Protein AF-A7RU15-F1 (afdb_monomer_lite)

InterPro domains:
  IPR000719 Protein kinase domain [PS50011] (1-267)
  IPR001170 Adenylyl cyclase class-4/guanylyl cyclase [PR00255] (14-32)
  IPR001170 Adenylyl cyclase class-4/guanylyl cyclase [PR00255] (52-69)
  IPR001245 Serine-threonine/tyrosine-protein kinase, catalytic domain [PF07714] (80-264)
  IPR001828 Receptor, ligand binding region [PF01094] (8-73)
  IPR011009 Protein kinase-like domain superfamily [SSF56112] (75-307)
  IPR011645 Haem NO binding associated [PF07701] (282-324)
  IPR028082 Periplasmic binding protein-like I [SSF53822] (3-78)
  IPR050401 Cyclic nucleotide synthase [PTHR11920] (80-346)

Foldseek 3Di:
DDPPPPQDVVNQVVQVVVVLLVQLCVVCVVVVHDPLQLVSSLCSSEQDWDQTPVGIWGQYNVRDTPPFAFCDDPDDDDDNLLPDPVNPCDPLLLLQQLLLVLVQLLVCCPDPLNWQQQDARRQWGADLQRRTHGHNGPCDSSCPPDWPPCVVPPLVLLLSCLLFALCQVPPSRGGDIDQLRNLSSSLQVSQCSLVSDRRLVVVVPDRSVRQSVQQNVCDVVHDHRDDDDDPPQPLVVLSNVLSDQSRDNDSVSRDRSVVSSVSSCVSVVVDDSPCVVVSVVVVVVVVVVVVVVVVVVVVVVVVVVVVVLVVLVVVDPPVVSVCVVVVHDDDDDDDPDDDDDDDDDD

Secondary structure (DSSP, 8-state):
--------HHHHHHHHHHHHHHHHHHHHHHTT--TT-HHHHHHTTSSEEEEETTEEEEE-TTS-BTT---S--SSS-S--TTT-TT----HHHHHHHHHHHHHHHHHHHHSTT---S---GGGEEE-TTS-EEE-S-STTTTSTTPPP-GGGHHHHHHHHTTT--GGGTTSTTS----HHHHHHHHHHHHHHHHHTS-TTTT-TT--HHHHHHHHHHT-SSPP-------TT-HHHHHHHHHHHHHT-SSGGGSPPHHHHHHHHHHHTTT-----HHHHHHHHHHHHHHHHHHHHHHHHHHHHHHHHHHHHHHHHS-HHHHHHHHTTPPPPPP--SS-PPP-----

Organism: Nematostella vectensis (NCBI:txid45351)

pLDDT: mean 79.84, std 15.99, range [31.16, 98.62]

Radius of gyration: 28.4 Å; chains: 1; bounding box: 93×53×56 Å

Sequence (346 aa):
MFELLQVDVYAGFLHDAVLLYALALNSTLAAGGNITDGRTVARHMMNRSFVGVTGEVFIDENGDRTVAFQLRNHQNRSLDVLNNDSLKLDWMFQISFASDIARGMLYLHKSPISVHGNLKSSNCVIDSRWVCKISDFGLRKFKDGQAPDMELGFDFLYNQLLWCAPENLTDPERPGKSQPGDVFSYGIILQEILLRGLPYCTEQFMEAKAIVSRVRQGEVPPFRPNVYAETSNPSNIAYIHLMQECWEESPALRPNFFSILRRLKKINKGRDVNIMDNMIAMMERYTDHLEDLVRERTHQLEEEKLRTDALLYRMLPRTVAEQLKQGQPITAESFDSVTIFFSDIV

Structure (mmCIF, N/CA/C/O backbone):
data_AF-A7RU15-F1
#
_entry.id   AF-A7RU15-F1
#
loop_
_atom_site.group_PDB
_atom_site.id
_atom_site.type_symbol
_atom_site.label_atom_id
_atom_site.label_alt_id
_atom_site.label_comp_id
_atom_site.label_asym_id
_atom_site.label_entity_id
_atom_site.label_seq_id
_atom_site.pdbx_PDB_ins_code
_atom_site.Cartn_x
_atom_site.Cartn_y
_atom_site.Cartn_z
_atom_site.occupancy
_atom_site.B_iso_or_equiv
_atom_site.auth_seq_id
_atom_site.auth_comp_id
_atom_site.auth_asym_id
_atom_site.auth_atom_id
_atom_site.pdbx_PDB_model_num
ATOM 1 N N . MET A 1 1 ? -14.795 -33.925 29.286 1.00 31.16 1 MET A N 1
ATOM 2 C CA . MET A 1 1 ? -13.467 -33.453 28.851 1.00 31.16 1 MET A CA 1
ATOM 3 C C . MET A 1 1 ? -13.433 -33.562 27.333 1.00 31.16 1 MET A C 1
ATOM 5 O O . MET A 1 1 ? -12.965 -34.555 26.804 1.00 31.16 1 MET A O 1
ATOM 9 N N . PHE A 1 2 ? -14.067 -32.610 26.647 1.00 32.56 2 PHE A N 1
ATOM 10 C CA . PHE A 1 2 ? -13.908 -32.428 25.206 1.00 32.56 2 PHE A CA 1
ATOM 11 C C . PHE A 1 2 ? -13.059 -31.171 25.067 1.00 32.56 2 PHE A C 1
ATOM 13 O O . PHE A 1 2 ? -13.544 -30.073 25.331 1.00 32.56 2 PHE A O 1
ATOM 20 N N . GLU A 1 3 ? -11.777 -31.347 24.762 1.00 34.56 3 GLU A N 1
ATOM 21 C CA . GLU A 1 3 ? -10.959 -30.260 24.238 1.00 34.56 3 GLU A CA 1
ATOM 22 C C . GLU A 1 3 ? -11.587 -29.846 22.908 1.00 34.56 3 GLU A C 1
ATOM 24 O O . GLU A 1 3 ? -11.494 -30.552 21.903 1.00 34.56 3 GLU A O 1
ATOM 29 N N . LEU A 1 4 ? -12.296 -28.718 22.922 1.00 37.84 4 LEU A N 1
ATOM 30 C CA . LEU A 1 4 ? -12.577 -27.967 21.711 1.00 37.84 4 LEU A CA 1
ATOM 31 C C . LEU A 1 4 ? -11.215 -27.573 21.143 1.00 37.84 4 LEU A C 1
ATOM 33 O O . LEU A 1 4 ? -10.578 -26.647 21.639 1.00 37.84 4 LEU A O 1
ATOM 37 N N . LEU A 1 5 ? -10.761 -28.320 20.134 1.00 37.91 5 LEU A N 1
ATOM 38 C CA . LEU A 1 5 ? -9.709 -27.892 19.225 1.00 37.91 5 LEU A CA 1
ATOM 39 C C . LEU A 1 5 ? -10.094 -26.495 18.740 1.00 37.91 5 LEU A C 1
ATOM 41 O O . LEU A 1 5 ? -10.999 -26.335 17.922 1.00 37.91 5 LEU A O 1
ATOM 45 N N . GLN A 1 6 ? -9.445 -25.485 19.311 1.00 40.53 6 GLN A N 1
ATOM 46 C CA . GLN A 1 6 ? -9.548 -24.109 18.870 1.00 40.53 6 GLN A CA 1
ATOM 47 C C . GLN A 1 6 ? -8.947 -24.092 17.463 1.00 40.53 6 GLN A C 1
ATOM 49 O O . GLN A 1 6 ? -7.729 -24.081 17.294 1.00 40.53 6 GLN A O 1
ATOM 54 N N . VAL A 1 7 ? -9.803 -24.227 16.448 1.00 45.81 7 VAL A N 1
ATOM 55 C CA . VAL A 1 7 ? -9.394 -24.084 15.053 1.00 45.81 7 VAL A CA 1
ATOM 56 C C . VAL A 1 7 ? -8.769 -22.703 14.946 1.00 45.81 7 VAL A C 1
ATOM 58 O O . VAL A 1 7 ? -9.388 -21.714 15.343 1.00 45.81 7 VAL A O 1
ATOM 61 N N . ASP A 1 8 ? -7.526 -22.650 14.469 1.00 54.47 8 ASP A N 1
ATOM 62 C CA . ASP A 1 8 ? -6.846 -21.389 14.205 1.00 54.47 8 ASP A CA 1
ATOM 63 C C . ASP A 1 8 ? -7.793 -20.502 13.384 1.00 54.47 8 ASP A C 1
ATOM 65 O O . ASP A 1 8 ? -8.329 -20.927 12.358 1.00 54.47 8 ASP A O 1
ATOM 69 N N . VAL A 1 9 ? -8.033 -19.279 13.852 1.00 56.16 9 VAL A N 1
ATOM 70 C CA . VAL A 1 9 ? -8.935 -18.317 13.212 1.00 56.16 9 VAL A CA 1
ATOM 71 C C . VAL A 1 9 ? -8.579 -18.148 11.725 1.00 56.16 9 VAL A C 1
ATOM 73 O O . VAL A 1 9 ? -9.466 -18.033 10.879 1.00 56.16 9 VAL A O 1
ATOM 76 N N . TYR A 1 10 ? -7.291 -18.240 11.375 1.00 60.62 10 TYR A N 1
ATOM 77 C CA . TYR A 1 10 ? -6.828 -18.210 9.987 1.00 60.62 10 TYR A CA 1
ATOM 78 C C . TYR A 1 10 ? -7.200 -19.466 9.190 1.00 60.62 10 TYR A C 1
ATOM 80 O O . TYR A 1 10 ? -7.524 -19.361 8.006 1.00 60.62 10 TYR A O 1
ATOM 88 N N . ALA A 1 11 ? -7.200 -20.641 9.821 1.00 66.50 11 ALA A N 1
ATOM 89 C CA . ALA A 1 11 ? -7.669 -21.875 9.195 1.00 66.50 11 ALA A CA 1
ATOM 90 C C . ALA A 1 11 ? -9.180 -21.820 8.927 1.00 66.50 11 ALA A C 1
ATOM 92 O O . ALA A 1 11 ? -9.627 -22.280 7.876 1.00 66.50 11 ALA A O 1
ATOM 93 N N . GLY A 1 12 ? -9.949 -21.186 9.818 1.00 72.00 12 GLY A N 1
ATOM 94 C CA . GLY A 1 12 ? -11.369 -20.921 9.597 1.00 72.00 12 GLY A CA 1
ATOM 95 C C . GLY A 1 12 ? -11.620 -19.992 8.404 1.00 72.00 12 GLY A C 1
ATOM 96 O O . GLY A 1 12 ? -12.423 -20.304 7.527 1.00 72.00 12 GLY A O 1
ATOM 97 N N . PHE A 1 13 ? -10.879 -18.884 8.310 1.00 72.75 13 PHE A N 1
ATOM 98 C CA . PHE A 1 13 ? -10.981 -17.976 7.163 1.00 72.75 13 PHE A CA 1
ATOM 99 C C . PHE A 1 13 ? -10.573 -18.631 5.842 1.00 72.75 13 PHE A C 1
ATOM 101 O O . PHE A 1 13 ? -11.230 -18.413 4.824 1.00 72.75 13 PHE A O 1
ATOM 108 N N . LEU A 1 14 ? -9.518 -19.450 5.849 1.00 76.88 14 LEU A N 1
ATOM 109 C CA . LEU A 1 14 ? -9.088 -20.183 4.662 1.00 76.88 14 LEU A CA 1
ATOM 110 C C . LEU A 1 14 ? -10.142 -21.205 4.224 1.00 76.88 14 LEU A C 1
ATOM 112 O O . LEU A 1 14 ? -10.438 -21.293 3.035 1.00 76.88 14 LEU A O 1
ATOM 116 N N . HIS A 1 15 ? -10.726 -21.944 5.170 1.00 84.00 15 HIS A N 1
ATOM 117 C CA . HIS A 1 15 ? -11.818 -22.873 4.890 1.00 84.00 15 HIS A CA 1
ATOM 118 C C . HIS A 1 15 ? -12.982 -22.160 4.195 1.00 84.00 15 HIS A C 1
ATOM 120 O O . HIS A 1 15 ? -13.451 -22.609 3.151 1.00 84.00 15 HIS A O 1
ATOM 126 N N . ASP A 1 16 ? -13.401 -21.014 4.726 1.00 83.31 16 ASP A N 1
ATOM 127 C CA . ASP A 1 16 ? -14.538 -20.274 4.181 1.00 83.31 16 ASP A CA 1
ATOM 128 C C . ASP A 1 16 ? -14.227 -19.645 2.822 1.00 83.31 16 ASP A C 1
ATOM 130 O O . ASP A 1 16 ? -15.090 -19.630 1.947 1.00 83.31 16 ASP A O 1
ATOM 134 N N . ALA A 1 17 ? -12.985 -19.210 2.594 1.00 82.56 17 ALA A N 1
ATOM 135 C CA . ALA A 1 17 ? -12.532 -18.758 1.281 1.00 82.56 17 ALA A CA 1
ATOM 136 C C . ALA A 1 17 ? -12.542 -19.895 0.241 1.00 82.56 17 ALA A C 1
ATOM 138 O O . ALA A 1 17 ? -12.969 -19.695 -0.898 1.00 82.56 17 ALA A O 1
ATOM 139 N N . VAL A 1 18 ? -12.113 -21.103 0.624 1.00 89.00 18 VAL A N 1
ATOM 140 C CA . VAL A 1 18 ? -12.158 -22.287 -0.252 1.00 89.00 18 VAL A CA 1
ATOM 141 C C . VAL A 1 18 ? -13.602 -22.709 -0.527 1.00 89.00 18 VAL A C 1
ATOM 143 O O . VAL A 1 18 ? -13.930 -23.050 -1.664 1.00 89.00 18 VAL A O 1
ATOM 146 N N . LEU A 1 19 ? -14.480 -22.641 0.476 1.00 88.88 19 LEU A N 1
ATOM 147 C CA . LEU A 1 19 ? -15.902 -22.935 0.321 1.00 88.88 19 LEU A CA 1
ATOM 148 C C . LEU A 1 19 ? -16.580 -21.936 -0.623 1.00 88.88 19 LEU A C 1
ATOM 150 O O . LEU A 1 19 ? -17.277 -22.354 -1.546 1.00 88.88 19 LEU A O 1
ATOM 154 N N . LEU A 1 20 ? -16.315 -20.636 -0.459 1.00 89.75 20 LEU A N 1
ATOM 155 C CA . LEU A 1 20 ? -16.770 -19.593 -1.381 1.00 89.75 20 LEU A CA 1
ATOM 156 C C . LEU A 1 20 ? -16.296 -19.867 -2.813 1.00 89.75 20 LEU A C 1
ATOM 158 O O . LEU A 1 20 ? -17.096 -19.800 -3.747 1.00 89.75 20 LEU A O 1
ATOM 162 N N . TYR A 1 21 ? -15.021 -20.229 -2.989 1.00 89.62 21 TYR A N 1
ATOM 163 C CA . TYR A 1 21 ? -14.477 -20.589 -4.298 1.00 89.62 21 TYR A CA 1
ATOM 164 C C . TYR A 1 21 ? -15.190 -21.797 -4.908 1.00 89.62 21 TYR A C 1
ATOM 166 O O . TYR A 1 21 ? -15.598 -21.734 -6.065 1.00 89.62 21 TYR A O 1
ATOM 174 N N . ALA A 1 22 ? -15.395 -22.873 -4.146 1.00 90.06 22 ALA A N 1
ATOM 175 C CA . ALA A 1 22 ? -16.085 -24.068 -4.626 1.00 90.06 22 ALA A CA 1
ATOM 176 C C . ALA A 1 22 ? -17.539 -23.768 -5.024 1.00 90.06 22 ALA A C 1
ATOM 178 O O . ALA A 1 22 ? -18.009 -24.199 -6.076 1.00 90.06 22 ALA A O 1
ATOM 179 N N . LEU A 1 23 ? -18.235 -22.980 -4.205 1.00 90.38 23 LEU A N 1
ATOM 180 C CA . LEU A 1 23 ? -19.601 -22.537 -4.450 1.00 90.38 23 LEU A CA 1
ATOM 181 C C . LEU A 1 23 ? -19.714 -21.668 -5.709 1.00 90.38 23 LEU A C 1
ATOM 183 O O . LEU A 1 23 ? -20.658 -21.832 -6.485 1.00 90.38 23 LEU A O 1
ATOM 187 N N . ALA A 1 24 ? -18.771 -20.750 -5.920 1.00 90.56 24 ALA A N 1
ATOM 188 C CA . ALA A 1 24 ? -18.729 -19.901 -7.103 1.00 90.56 24 ALA A CA 1
ATOM 189 C C . ALA A 1 24 ? -18.353 -20.693 -8.360 1.00 90.56 24 ALA A C 1
ATOM 191 O O . ALA A 1 24 ? -19.008 -20.556 -9.388 1.00 90.56 24 ALA A O 1
ATOM 192 N N . LEU A 1 25 ? -17.365 -21.587 -8.262 1.00 89.75 25 LEU A N 1
ATOM 193 C CA . LEU A 1 25 ? -16.949 -22.459 -9.357 1.00 89.75 25 LEU A CA 1
ATOM 194 C C . LEU A 1 25 ? -18.086 -23.380 -9.810 1.00 89.75 25 LEU A C 1
ATOM 196 O O . LEU A 1 25 ? -18.288 -23.556 -11.008 1.00 89.75 25 LEU A O 1
ATOM 200 N N . ASN A 1 26 ? -18.853 -23.931 -8.866 1.00 91.38 26 ASN A N 1
ATOM 201 C CA . ASN A 1 26 ? -20.013 -24.760 -9.180 1.00 91.38 26 ASN A CA 1
ATOM 202 C C . ASN A 1 26 ? -21.087 -23.965 -9.942 1.00 91.38 26 ASN A C 1
ATOM 204 O O . ASN A 1 26 ? -21.612 -24.448 -10.941 1.00 91.38 26 ASN A O 1
ATOM 208 N N . SER A 1 27 ? -21.365 -22.723 -9.525 1.00 91.44 27 SER A N 1
ATOM 209 C CA . SER A 1 27 ? -22.266 -21.821 -10.255 1.00 91.44 27 SER A CA 1
ATOM 210 C C . SER A 1 27 ? -21.752 -21.517 -11.669 1.00 91.44 27 SER A C 1
ATOM 212 O O . SER A 1 27 ? -22.522 -21.602 -12.623 1.00 91.44 27 SER A O 1
ATOM 214 N N . THR A 1 28 ? -20.452 -21.237 -11.823 1.00 89.75 28 THR A N 1
ATOM 215 C CA . THR A 1 28 ? -19.825 -20.990 -13.132 1.00 89.75 28 THR A CA 1
ATOM 216 C C . THR A 1 28 ? -19.950 -22.198 -14.057 1.00 89.75 28 THR A C 1
ATOM 218 O O . THR A 1 28 ? -20.312 -22.047 -15.221 1.00 89.75 28 THR A O 1
ATOM 221 N N . LEU A 1 29 ? -19.681 -23.404 -13.548 1.00 89.31 29 LEU A N 1
ATOM 222 C CA . LEU A 1 29 ? -19.786 -24.644 -14.319 1.00 89.31 29 LEU A CA 1
ATOM 223 C C . LEU A 1 29 ? -21.235 -24.962 -14.702 1.00 89.31 29 LEU A C 1
ATOM 225 O O . LEU A 1 29 ? -21.490 -25.361 -15.837 1.00 89.31 29 LEU A O 1
ATOM 229 N N . ALA A 1 30 ? -22.190 -24.736 -13.796 1.00 89.69 30 ALA A N 1
ATOM 230 C CA . ALA A 1 30 ? -23.615 -24.905 -14.077 1.00 89.69 30 ALA A CA 1
ATOM 231 C C . ALA A 1 30 ? -24.114 -23.949 -15.177 1.00 89.69 30 ALA A C 1
ATOM 233 O O . ALA A 1 30 ? -24.998 -24.311 -15.950 1.00 89.69 30 ALA A O 1
ATOM 234 N N . ALA A 1 31 ? -23.516 -22.759 -15.286 1.00 88.75 31 ALA A N 1
ATOM 235 C CA . ALA A 1 31 ? -23.781 -21.793 -16.351 1.00 88.75 31 ALA A CA 1
ATOM 236 C C . ALA A 1 31 ? -23.018 -22.083 -17.665 1.00 88.75 31 ALA A C 1
ATOM 238 O O . ALA A 1 31 ? -23.100 -21.294 -18.605 1.00 88.75 31 ALA A O 1
ATOM 239 N N . GLY A 1 32 ? -22.266 -23.189 -17.750 1.00 86.25 32 GLY A N 1
ATOM 240 C CA . GLY A 1 32 ? -21.459 -23.545 -18.924 1.00 86.25 32 GLY A CA 1
ATOM 241 C C . GLY A 1 32 ? -20.149 -22.757 -19.061 1.00 86.25 32 GLY A C 1
ATOM 242 O O . GLY A 1 32 ? -19.531 -22.773 -20.125 1.00 86.25 32 GLY A O 1
ATOM 243 N N . GLY A 1 33 ? -19.723 -22.056 -18.006 1.00 82.38 33 GLY A N 1
ATOM 244 C CA . GLY A 1 33 ? -18.468 -21.312 -17.955 1.00 82.38 33 GLY A CA 1
ATOM 245 C C . GLY A 1 33 ? -17.238 -22.205 -17.756 1.00 82.38 33 GLY A C 1
ATOM 246 O O . GLY A 1 33 ? -17.331 -23.381 -17.409 1.00 82.38 33 GLY A O 1
ATOM 247 N N . ASN A 1 34 ? -16.051 -21.635 -17.968 1.00 80.44 34 ASN A N 1
ATOM 248 C CA . ASN A 1 34 ? -14.778 -22.348 -17.854 1.00 80.44 34 ASN A CA 1
ATOM 249 C C . ASN A 1 34 ? -14.135 -22.136 -16.470 1.00 80.44 34 ASN A C 1
ATOM 251 O O . ASN A 1 34 ? -14.121 -21.023 -15.948 1.00 80.44 34 ASN A O 1
ATOM 255 N N . ILE A 1 35 ? -13.524 -23.187 -15.913 1.00 77.12 35 ILE A N 1
ATOM 256 C CA . ILE A 1 35 ? -12.755 -23.142 -14.657 1.00 77.12 35 ILE A CA 1
ATOM 257 C C . ILE A 1 35 ? -11.564 -22.174 -14.701 1.00 77.12 35 ILE A C 1
ATOM 259 O O . ILE A 1 35 ? -11.109 -21.711 -13.657 1.00 77.12 35 ILE A O 1
ATOM 263 N N . THR A 1 36 ? -11.044 -21.874 -15.893 1.00 75.44 36 THR A N 1
ATOM 264 C CA . THR A 1 36 ? -9.932 -20.931 -16.068 1.00 75.44 36 THR A CA 1
ATOM 265 C C . THR A 1 36 ? -10.392 -19.477 -16.132 1.00 75.44 36 THR A C 1
ATOM 267 O O . THR A 1 36 ? -9.555 -18.581 -16.077 1.00 75.44 36 THR A O 1
ATOM 270 N N . ASP A 1 37 ? -11.699 -19.217 -16.230 1.00 77.38 37 ASP A N 1
ATOM 271 C CA . ASP A 1 37 ? -12.240 -17.862 -16.260 1.00 77.38 37 ASP A CA 1
ATOM 272 C C . ASP A 1 37 ? -12.457 -17.317 -14.839 1.00 77.38 37 ASP A C 1
ATOM 274 O O . ASP A 1 37 ? -13.572 -17.252 -14.312 1.00 77.38 37 ASP A O 1
ATOM 278 N N . GLY A 1 38 ? -11.353 -16.904 -14.211 1.00 76.50 38 GLY A N 1
ATOM 279 C CA . GLY A 1 38 ? -11.352 -16.352 -12.858 1.00 76.50 38 GLY A CA 1
ATOM 280 C C . GLY A 1 38 ? -12.277 -15.146 -12.645 1.00 76.50 38 GLY A C 1
ATOM 281 O O . GLY A 1 38 ? -12.722 -14.949 -11.520 1.00 76.50 38 GLY A O 1
ATOM 282 N N . ARG A 1 39 ? -12.622 -14.365 -13.681 1.00 75.94 39 ARG A N 1
ATOM 283 C CA . ARG A 1 39 ? -13.526 -13.214 -13.569 1.00 75.94 39 ARG A CA 1
ATOM 284 C C . ARG A 1 39 ? -14.963 -13.675 -13.426 1.00 75.94 39 ARG A C 1
ATOM 286 O O . ARG A 1 39 ? -15.660 -13.190 -12.545 1.00 75.94 39 ARG A O 1
ATOM 293 N N . THR A 1 40 ? -15.402 -14.619 -14.253 1.00 81.75 40 THR A N 1
ATOM 294 C CA . THR A 1 40 ? -16.752 -15.181 -14.126 1.00 81.75 40 THR A CA 1
ATOM 295 C C . THR A 1 40 ? -16.907 -15.915 -12.797 1.00 81.75 40 THR A C 1
ATOM 297 O O . THR A 1 40 ? -17.904 -15.716 -12.107 1.00 81.75 40 THR A O 1
ATOM 300 N N . VAL A 1 41 ? -15.880 -16.656 -12.365 1.00 85.88 41 VAL A N 1
ATOM 301 C CA . VAL A 1 41 ? -15.854 -17.247 -11.018 1.00 85.88 41 VAL A CA 1
ATOM 302 C C . VAL A 1 41 ? -15.933 -16.165 -9.932 1.00 85.88 41 VAL A C 1
ATOM 304 O O . VAL A 1 41 ? -16.755 -16.289 -9.033 1.00 85.88 41 VAL A O 1
ATOM 307 N N . ALA A 1 42 ? -15.161 -15.078 -10.026 1.00 82.50 42 ALA A N 1
ATOM 308 C CA . ALA A 1 42 ? -15.208 -13.985 -9.051 1.00 82.50 42 ALA A CA 1
ATOM 309 C C . ALA A 1 42 ? -16.570 -13.266 -9.015 1.00 82.50 42 ALA A C 1
ATOM 311 O O . ALA A 1 42 ? -17.066 -12.969 -7.933 1.00 82.50 42 ALA A O 1
ATOM 312 N N . ARG A 1 43 ? -17.231 -13.055 -10.163 1.00 84.56 43 ARG A N 1
ATOM 313 C CA . ARG A 1 43 ? -18.594 -12.488 -10.203 1.00 84.56 43 ARG A CA 1
ATOM 314 C C . ARG A 1 43 ? -19.601 -13.359 -9.453 1.00 84.56 43 ARG A C 1
ATOM 316 O O . ARG A 1 43 ? -20.475 -12.833 -8.781 1.00 84.56 43 ARG A O 1
ATOM 323 N N . HIS A 1 44 ? -19.457 -14.682 -9.515 1.00 87.06 44 HIS A N 1
ATOM 324 C CA . HIS A 1 44 ? -20.299 -15.614 -8.755 1.00 87.06 44 HIS A CA 1
ATOM 325 C C . HIS A 1 44 ? -19.955 -15.704 -7.255 1.00 87.06 44 HIS A C 1
ATOM 327 O O . HIS A 1 44 ? -20.655 -16.406 -6.513 1.00 87.06 44 HIS A O 1
ATOM 333 N N . MET A 1 45 ? -18.889 -15.031 -6.803 1.00 88.50 45 MET A N 1
ATOM 334 C CA . MET A 1 45 ? -18.579 -14.856 -5.380 1.00 88.50 45 MET A CA 1
ATOM 335 C C . MET A 1 45 ? -19.259 -13.619 -4.781 1.00 88.50 45 MET A C 1
ATOM 337 O O . MET A 1 45 ? -19.546 -13.632 -3.590 1.00 88.50 45 MET A O 1
ATOM 341 N N . MET A 1 46 ? -19.500 -12.576 -5.583 1.00 87.44 46 MET A N 1
ATOM 342 C CA . MET A 1 46 ? -20.087 -11.304 -5.142 1.00 87.44 46 MET A CA 1
ATOM 343 C C . MET A 1 46 ? -21.567 -11.451 -4.775 1.00 87.44 46 MET A C 1
ATOM 345 O O . MET A 1 46 ? -22.272 -12.295 -5.333 1.00 87.44 46 MET A O 1
ATOM 349 N N . ASN A 1 47 ? -22.036 -10.593 -3.862 1.00 84.81 47 ASN A N 1
ATOM 350 C CA . ASN A 1 47 ? -23.421 -10.543 -3.381 1.00 84.81 47 ASN A CA 1
ATOM 351 C C . ASN A 1 47 ? -23.955 -11.921 -2.949 1.00 84.81 47 ASN A C 1
ATOM 353 O O . ASN A 1 47 ? -25.037 -12.365 -3.351 1.00 84.81 47 ASN A O 1
ATOM 357 N N . ARG A 1 48 ? -23.141 -12.638 -2.173 1.00 84.62 48 ARG A N 1
ATOM 358 C CA . ARG A 1 48 ? -23.409 -14.020 -1.780 1.00 84.62 48 ARG A CA 1
ATOM 359 C C . ARG A 1 48 ? -23.295 -14.179 -0.278 1.00 84.62 48 ARG A C 1
ATOM 361 O O . ARG A 1 48 ? -22.296 -13.797 0.325 1.00 84.62 48 ARG A O 1
ATOM 368 N N . SER A 1 49 ? -24.296 -14.824 0.306 1.00 86.69 49 SER A N 1
ATOM 369 C CA . SER A 1 49 ? -24.242 -15.332 1.671 1.00 86.69 49 SER A CA 1
ATOM 370 C C . SER A 1 49 ? -24.053 -16.846 1.678 1.00 86.69 49 SER A C 1
ATOM 372 O O . SER A 1 49 ? -24.577 -17.568 0.824 1.00 86.69 49 SER A O 1
ATOM 374 N N . PHE A 1 50 ? -23.276 -17.342 2.635 1.00 87.69 50 PHE A N 1
ATOM 375 C CA . PHE A 1 50 ? -23.149 -18.770 2.902 1.00 87.69 50 PHE A CA 1
ATOM 376 C C . PHE A 1 50 ? -22.769 -19.014 4.364 1.00 87.69 50 PHE A C 1
ATOM 378 O O . PHE A 1 50 ? -22.221 -18.144 5.038 1.00 87.69 50 PHE A O 1
ATOM 385 N N . VAL A 1 51 ? -23.054 -20.219 4.855 1.00 84.00 51 VAL A N 1
ATOM 386 C CA . VAL A 1 51 ? -22.656 -20.639 6.202 1.00 84.00 51 VAL A CA 1
ATOM 387 C C . VAL A 1 51 ? -21.280 -21.290 6.116 1.00 84.00 51 VAL A C 1
ATOM 389 O O . VAL A 1 51 ? -21.131 -22.370 5.543 1.00 84.00 51 VAL A O 1
ATOM 392 N N . GLY A 1 52 ? -20.278 -20.598 6.649 1.00 82.44 52 GLY A N 1
ATOM 393 C CA . GLY A 1 52 ? -18.913 -21.083 6.797 1.00 82.44 52 GLY A CA 1
ATOM 394 C C . GLY A 1 52 ? -18.635 -21.632 8.198 1.00 82.44 52 GLY A C 1
ATOM 395 O O . GLY A 1 52 ? -19.475 -21.584 9.097 1.00 82.44 52 GLY A O 1
ATOM 396 N N . VAL A 1 53 ? -17.417 -22.125 8.411 1.00 81.38 53 VAL A N 1
ATOM 397 C CA . VAL A 1 53 ? -16.937 -22.564 9.729 1.00 81.38 53 VAL A CA 1
ATOM 398 C C . VAL A 1 53 ? -16.744 -21.383 10.685 1.00 81.38 53 VAL A C 1
ATOM 400 O O . VAL A 1 53 ? -16.801 -21.560 11.898 1.00 81.38 53 VAL A O 1
ATOM 403 N N . THR A 1 54 ? -16.561 -20.166 10.156 1.00 66.81 54 THR A N 1
ATOM 404 C CA . THR A 1 54 ? -16.493 -18.930 10.957 1.00 66.81 54 THR A CA 1
ATOM 405 C C . THR A 1 54 ? -17.859 -18.268 11.176 1.00 66.81 54 THR A C 1
ATOM 407 O O . THR A 1 54 ? -17.916 -17.149 11.684 1.00 66.81 54 THR A O 1
ATOM 410 N N . GLY A 1 55 ? -18.954 -18.949 10.820 1.00 76.06 55 GLY A N 1
ATOM 411 C CA . GLY A 1 55 ? -20.325 -18.454 10.944 1.00 76.06 55 GLY A CA 1
ATOM 412 C C . GLY A 1 55 ? -20.921 -18.007 9.611 1.00 76.06 55 GLY A C 1
ATOM 413 O O . GLY A 1 55 ? -20.513 -18.462 8.543 1.00 76.06 55 GLY A O 1
ATOM 414 N N . GLU A 1 56 ? -21.920 -17.129 9.672 1.00 76.88 56 GLU A N 1
ATOM 415 C CA . GLU A 1 56 ? -22.550 -16.575 8.475 1.00 76.88 56 GLU A CA 1
ATOM 416 C C . GLU A 1 56 ? -21.588 -15.603 7.779 1.00 76.88 56 GLU A C 1
ATOM 418 O O . GLU A 1 56 ? -21.097 -14.636 8.367 1.00 76.88 56 GLU A O 1
ATOM 423 N N . VAL A 1 57 ? -21.266 -15.900 6.523 1.00 77.75 57 VAL A N 1
ATOM 424 C CA . VAL A 1 57 ? -20.357 -15.112 5.698 1.00 77.75 57 VAL A CA 1
ATOM 425 C C . VAL A 1 57 ? -21.183 -14.397 4.648 1.00 77.75 57 VAL A C 1
ATOM 427 O O . VAL A 1 57 ? -21.842 -15.047 3.841 1.00 77.75 57 VAL A O 1
ATOM 430 N N . PHE A 1 58 ? -21.115 -13.069 4.644 1.00 81.44 58 PHE A N 1
ATOM 431 C CA . PHE A 1 58 ? -21.657 -12.239 3.577 1.00 81.44 58 PHE A CA 1
ATOM 432 C C . PHE A 1 58 ? -20.508 -11.625 2.779 1.00 81.44 58 PHE A C 1
ATOM 434 O O . PHE A 1 58 ? -19.573 -11.058 3.356 1.00 81.44 58 PHE A O 1
ATOM 441 N N . ILE A 1 59 ? -20.578 -11.803 1.463 1.00 83.19 59 ILE A N 1
ATOM 442 C CA . ILE A 1 59 ? -19.727 -11.150 0.478 1.00 83.19 59 ILE A CA 1
ATOM 443 C C . ILE A 1 59 ? -20.579 -10.088 -0.195 1.00 83.19 59 ILE A C 1
ATOM 445 O O . ILE A 1 59 ? -21.612 -10.411 -0.788 1.00 83.19 59 ILE A O 1
ATOM 449 N N . ASP A 1 60 ? -20.158 -8.838 -0.081 1.00 78.75 60 ASP A N 1
ATOM 450 C CA . ASP A 1 60 ? -20.891 -7.716 -0.644 1.00 78.75 60 ASP A CA 1
ATOM 451 C C . ASP A 1 60 ? -20.742 -7.625 -2.175 1.00 78.75 60 ASP A C 1
ATOM 453 O O . ASP A 1 60 ? -20.169 -8.491 -2.848 1.00 78.75 60 ASP A O 1
ATOM 457 N N . GLU A 1 61 ? -21.320 -6.573 -2.746 1.00 75.56 61 GLU A N 1
ATOM 458 C CA . GLU A 1 61 ? -21.254 -6.269 -4.177 1.00 75.56 61 GLU A CA 1
ATOM 459 C C . GLU A 1 61 ? -19.830 -5.992 -4.687 1.00 75.56 61 GLU A C 1
ATOM 461 O O . GLU A 1 61 ? -19.555 -6.198 -5.867 1.00 75.56 61 GLU A O 1
ATOM 466 N N . ASN A 1 62 ? -18.914 -5.595 -3.801 1.00 68.12 62 ASN A N 1
ATOM 467 C CA . ASN A 1 62 ? -17.517 -5.319 -4.124 1.00 68.12 62 ASN A CA 1
ATOM 468 C C . ASN A 1 62 ? -16.626 -6.564 -3.979 1.00 68.12 62 ASN A C 1
ATOM 470 O O . ASN A 1 62 ? -15.447 -6.527 -4.336 1.00 68.12 62 ASN A O 1
ATOM 474 N N . GLY A 1 63 ? -17.184 -7.685 -3.509 1.00 69.75 63 GLY A N 1
ATOM 475 C CA . GLY A 1 63 ? -16.434 -8.909 -3.243 1.00 69.75 63 GLY A CA 1
ATOM 476 C C . GLY A 1 63 ? -15.743 -8.913 -1.879 1.00 69.75 63 GLY A C 1
ATOM 477 O O . GLY A 1 63 ? -14.968 -9.832 -1.600 1.00 69.75 63 GLY A O 1
ATOM 478 N N . ASP A 1 64 ? -16.026 -7.926 -1.028 1.00 73.00 64 ASP A N 1
ATOM 479 C CA . ASP A 1 64 ? -15.479 -7.848 0.314 1.00 73.00 64 ASP A CA 1
ATOM 480 C C . ASP A 1 64 ? -16.330 -8.672 1.275 1.00 73.00 64 ASP A C 1
ATOM 482 O O . ASP A 1 64 ? -17.564 -8.624 1.297 1.00 73.00 64 ASP A O 1
ATOM 486 N N . ARG A 1 65 ? -15.649 -9.441 2.126 1.00 72.56 65 ARG A N 1
ATOM 487 C CA . ARG A 1 65 ? -16.305 -10.014 3.294 1.00 72.56 65 ARG A CA 1
ATOM 488 C C . ARG A 1 65 ? -16.588 -8.870 4.258 1.00 72.56 65 ARG A C 1
ATOM 490 O O . ARG A 1 65 ? -15.661 -8.146 4.615 1.00 72.56 65 ARG A O 1
ATOM 497 N N . THR A 1 66 ? -17.817 -8.766 4.754 1.00 65.31 66 THR A N 1
ATOM 498 C CA . THR A 1 66 ? -18.312 -7.668 5.617 1.00 65.31 66 THR A CA 1
ATOM 499 C C . THR A 1 66 ? -17.676 -7.608 7.023 1.00 65.31 66 THR A C 1
ATOM 501 O O . THR A 1 66 ? -18.310 -7.210 7.992 1.00 65.31 66 THR A O 1
ATOM 504 N N . VAL A 1 67 ? -16.410 -8.012 7.180 1.00 53.72 67 VAL A N 1
ATOM 505 C CA . VAL A 1 67 ? -15.675 -7.968 8.453 1.00 53.72 67 VAL A CA 1
ATOM 506 C C . VAL A 1 67 ? -14.194 -7.556 8.340 1.00 53.72 67 VAL A C 1
ATOM 508 O O . VAL A 1 67 ? -13.462 -7.733 9.310 1.00 53.72 67 VAL A O 1
ATOM 511 N N . ALA A 1 68 ? -13.709 -6.992 7.223 1.00 46.12 68 ALA A N 1
ATOM 512 C CA . ALA A 1 68 ? -12.289 -6.615 7.096 1.00 46.12 68 ALA A CA 1
ATOM 513 C C . ALA A 1 68 ? -12.048 -5.144 6.699 1.00 46.12 68 ALA A C 1
ATOM 515 O O . ALA A 1 68 ? -12.693 -4.606 5.806 1.00 46.12 68 ALA A O 1
ATOM 516 N N . PHE A 1 69 ? -11.082 -4.508 7.372 1.00 45.56 69 PHE A N 1
ATOM 517 C CA . PHE A 1 69 ? -10.605 -3.142 7.124 1.00 45.56 69 PHE A CA 1
ATOM 518 C C . PHE A 1 69 ? -9.517 -3.126 6.022 1.00 45.56 69 PHE A C 1
ATOM 520 O O . PHE A 1 69 ? -8.685 -4.032 5.963 1.00 45.56 69 PHE A O 1
ATOM 527 N N . GLN A 1 70 ? -9.497 -2.096 5.164 1.00 42.81 70 GLN A N 1
ATOM 528 C CA . GLN A 1 70 ? -8.533 -1.904 4.058 1.00 42.81 70 GLN A CA 1
ATOM 529 C C . GLN A 1 70 ? -7.696 -0.624 4.263 1.00 42.81 70 GLN A C 1
ATOM 531 O O . GLN A 1 70 ? -8.167 0.318 4.894 1.00 42.81 70 GLN A O 1
ATOM 536 N N . LEU A 1 71 ? -6.473 -0.561 3.708 1.00 44.06 71 LEU A N 1
ATOM 537 C CA . LEU A 1 71 ? -5.581 0.613 3.821 1.00 44.06 71 LEU A CA 1
ATOM 538 C C . LEU A 1 71 ? -6.060 1.810 2.981 1.00 44.06 71 LEU A C 1
ATOM 540 O O . LEU A 1 71 ? -5.781 2.949 3.341 1.00 44.06 71 LEU A O 1
ATOM 544 N N . ARG A 1 72 ? -6.802 1.561 1.892 1.00 41.69 72 ARG A N 1
ATOM 545 C CA . ARG A 1 72 ? -7.534 2.580 1.124 1.00 41.69 72 ARG A CA 1
ATOM 546 C C . ARG A 1 72 ? -8.716 1.950 0.390 1.00 41.69 72 ARG A C 1
ATOM 548 O O . ARG A 1 72 ? -8.514 1.012 -0.375 1.00 41.69 72 ARG A O 1
ATOM 555 N N . ASN A 1 73 ? -9.912 2.510 0.568 1.00 42.03 73 ASN A N 1
ATOM 556 C CA . ASN A 1 73 ? -11.108 2.137 -0.189 1.00 42.03 73 ASN A CA 1
ATOM 557 C C . ASN A 1 73 ? -11.340 3.163 -1.317 1.00 42.03 73 ASN A C 1
ATOM 559 O O . ASN A 1 73 ? -11.218 4.369 -1.102 1.00 42.03 73 ASN A O 1
ATOM 563 N N . HIS A 1 74 ? -11.682 2.704 -2.522 1.00 42.41 74 HIS A N 1
ATOM 564 C CA . HIS A 1 74 ? -12.104 3.584 -3.618 1.00 42.41 74 HIS A CA 1
ATOM 565 C C . HIS A 1 74 ? -13.524 4.151 -3.416 1.00 42.41 74 HIS A C 1
ATOM 567 O O . HIS A 1 74 ? -13.918 5.063 -4.139 1.00 42.41 74 HIS A O 1
ATOM 573 N N . GLN A 1 75 ? -14.275 3.672 -2.418 1.00 37.12 75 GLN A N 1
ATOM 574 C CA . GLN A 1 75 ? -15.623 4.138 -2.098 1.00 37.12 75 GLN A CA 1
ATOM 575 C C . GLN A 1 75 ? -15.808 4.352 -0.588 1.00 37.12 75 GLN A C 1
ATOM 577 O O . GLN A 1 75 ? -16.325 3.498 0.116 1.00 37.12 75 GLN A O 1
ATOM 582 N N . ASN A 1 76 ? -15.351 5.505 -0.095 1.00 36.28 76 ASN A N 1
ATOM 583 C CA . ASN A 1 76 ? -15.846 6.312 1.039 1.00 36.28 76 ASN A CA 1
ATOM 584 C C . ASN A 1 76 ? -16.499 5.678 2.302 1.00 36.28 76 ASN A C 1
ATOM 586 O O . ASN A 1 76 ? -17.197 6.385 3.029 1.00 36.28 76 ASN A O 1
ATOM 590 N N . ARG A 1 77 ? -16.304 4.393 2.618 1.00 37.50 77 ARG A N 1
ATOM 591 C CA . ARG A 1 77 ? -16.858 3.735 3.816 1.00 37.50 77 ARG A CA 1
ATOM 592 C C . ARG A 1 77 ? -15.930 2.647 4.356 1.00 37.50 77 ARG A C 1
ATOM 594 O O . ARG A 1 77 ? -16.212 1.464 4.253 1.00 37.50 77 ARG A O 1
ATOM 601 N N . SER A 1 78 ? -14.804 3.062 4.924 1.00 37.03 78 SER A N 1
ATOM 602 C CA . SER A 1 78 ? -14.103 2.428 6.054 1.00 37.03 78 SER A CA 1
ATOM 603 C C . SER A 1 78 ? -12.914 3.326 6.410 1.00 37.03 78 SER A C 1
ATOM 605 O O . SER A 1 78 ? -12.451 4.070 5.549 1.00 37.03 78 SER A O 1
ATOM 607 N N . LEU A 1 79 ? -12.478 3.318 7.671 1.00 39.19 79 LEU A N 1
ATOM 608 C CA . LEU A 1 79 ? -11.517 4.262 8.257 1.00 39.19 79 LEU A CA 1
ATOM 609 C C . LEU A 1 79 ? -10.233 4.384 7.404 1.00 39.19 79 LEU A C 1
ATOM 611 O O . LEU A 1 79 ? -9.357 3.524 7.462 1.00 39.19 79 LEU A O 1
ATOM 615 N N . ASP A 1 80 ? -10.117 5.450 6.612 1.00 52.75 80 ASP A N 1
ATOM 616 C CA . ASP A 1 80 ? -8.928 5.721 5.806 1.00 52.75 80 ASP A CA 1
ATOM 617 C C . ASP A 1 80 ? -7.796 6.165 6.738 1.00 52.75 80 ASP A C 1
ATOM 619 O O . ASP A 1 80 ? -7.764 7.295 7.221 1.00 52.75 80 ASP A O 1
ATOM 623 N N . VAL A 1 81 ? -6.892 5.243 7.060 1.00 52.44 81 VAL A N 1
ATOM 624 C CA . VAL A 1 81 ? -5.801 5.478 8.014 1.00 52.44 81 VAL A CA 1
ATOM 625 C C . VAL A 1 81 ? -4.854 6.581 7.531 1.00 52.44 81 VAL A C 1
ATOM 627 O O . VAL A 1 81 ? -4.273 7.285 8.357 1.00 52.44 81 VAL A O 1
ATOM 630 N N . LEU A 1 82 ? -4.706 6.756 6.212 1.00 47.78 82 LEU A N 1
ATOM 631 C CA . LEU A 1 82 ? -3.826 7.770 5.631 1.00 47.78 82 LEU A CA 1
ATOM 632 C C . LEU A 1 82 ? -4.497 9.148 5.553 1.00 47.78 82 LEU A C 1
ATOM 634 O O . LEU A 1 82 ? -3.816 10.142 5.793 1.00 47.78 82 LEU A O 1
ATOM 638 N N . ASN A 1 83 ? -5.808 9.203 5.287 1.00 44.53 83 ASN A N 1
ATOM 639 C CA . ASN A 1 83 ? -6.571 10.458 5.195 1.00 44.53 83 ASN A CA 1
ATOM 640 C C . ASN A 1 83 ? -7.237 10.903 6.510 1.00 44.53 83 ASN A C 1
ATOM 642 O O . ASN A 1 83 ? -7.926 11.922 6.538 1.00 44.53 83 ASN A O 1
ATOM 646 N N . ASN A 1 84 ? -7.079 10.161 7.606 1.00 52.34 84 ASN A N 1
ATOM 647 C CA . ASN A 1 84 ? -7.658 10.548 8.886 1.00 52.34 84 ASN A CA 1
ATOM 648 C C . ASN A 1 84 ? -6.730 11.514 9.641 1.00 52.34 84 ASN A C 1
ATOM 650 O O . ASN A 1 84 ? -5.782 11.092 10.305 1.00 52.34 84 ASN A O 1
ATOM 654 N N . ASP A 1 85 ? -7.056 12.807 9.608 1.00 46.41 85 ASP A N 1
ATOM 655 C CA . ASP A 1 85 ? -6.334 13.868 10.330 1.00 46.41 85 ASP A CA 1
ATOM 656 C C . ASP A 1 85 ? -6.281 13.655 11.855 1.00 46.41 85 ASP A C 1
ATOM 658 O O . ASP A 1 85 ? -5.382 14.169 12.528 1.00 46.41 85 ASP A O 1
ATOM 662 N N . SER A 1 86 ? -7.202 12.864 12.424 1.00 42.28 86 SER A N 1
ATOM 663 C CA . SER A 1 86 ? -7.171 12.518 13.853 1.00 42.28 86 SER A CA 1
ATOM 664 C C . SER A 1 86 ? -6.116 11.452 14.190 1.00 42.28 86 SER A C 1
ATOM 666 O O . SER A 1 86 ? -5.654 11.375 15.332 1.00 42.28 86 SER A O 1
ATOM 668 N N . LEU A 1 87 ? -5.645 10.691 13.192 1.00 52.03 87 LEU A N 1
ATOM 669 C CA . LEU A 1 87 ? -4.543 9.740 13.310 1.00 52.03 87 LEU A CA 1
ATOM 670 C C . LEU A 1 87 ? -3.227 10.419 12.914 1.00 52.03 87 LEU A C 1
ATOM 672 O O . LEU A 1 87 ? -2.783 10.429 11.761 1.00 52.03 87 LEU A O 1
ATOM 676 N N . LYS A 1 88 ? -2.511 10.955 13.903 1.00 51.62 88 LYS A N 1
ATOM 677 C CA . LYS A 1 88 ? -1.098 11.301 13.715 1.00 51.62 88 LYS A CA 1
ATOM 678 C C . LYS A 1 88 ? -0.286 10.004 13.592 1.00 51.62 88 LYS A C 1
ATOM 680 O O . LYS A 1 88 ? 0.270 9.536 14.578 1.00 51.62 88 LYS A O 1
ATOM 685 N N . LEU A 1 89 ? -0.214 9.428 12.386 1.00 60.22 89 LEU A N 1
ATOM 686 C CA . LEU A 1 89 ? 0.774 8.403 12.024 1.00 60.22 89 LEU A CA 1
ATOM 687 C C . LEU A 1 89 ? 2.183 8.978 12.207 1.00 60.22 89 LEU A C 1
ATOM 689 O O . LEU A 1 89 ? 2.760 9.583 11.300 1.00 60.22 89 LEU A O 1
ATOM 693 N N . ASP A 1 90 ? 2.707 8.853 13.418 1.00 72.25 90 ASP A N 1
ATOM 694 C CA . ASP A 1 90 ? 4.069 9.249 13.733 1.00 72.25 90 ASP A CA 1
ATOM 695 C C . ASP A 1 90 ? 5.053 8.490 12.825 1.00 72.25 90 ASP A C 1
ATOM 697 O O . ASP A 1 90 ? 4.744 7.415 12.304 1.00 72.25 90 ASP A O 1
ATOM 701 N N . TRP A 1 91 ? 6.253 9.031 12.646 1.00 79.38 91 TRP A N 1
ATOM 702 C CA . TRP A 1 91 ? 7.350 8.459 11.860 1.00 79.38 91 TRP A CA 1
ATOM 703 C C . TRP A 1 91 ? 7.546 6.946 12.092 1.00 79.38 91 TRP A C 1
ATOM 705 O O . TRP A 1 91 ? 7.864 6.188 11.173 1.00 79.38 91 TRP A O 1
ATOM 715 N N . MET A 1 92 ? 7.292 6.480 13.319 1.00 78.44 92 MET A N 1
ATOM 716 C CA . MET A 1 92 ? 7.323 5.060 13.680 1.00 78.44 92 MET A CA 1
ATOM 717 C C . MET A 1 92 ? 6.313 4.201 12.901 1.00 78.44 92 MET A C 1
ATOM 719 O O . MET A 1 92 ? 6.668 3.103 12.475 1.00 78.44 92 MET A O 1
ATOM 723 N N . PHE A 1 93 ? 5.090 4.687 12.669 1.00 78.81 93 PHE A N 1
ATOM 724 C CA . PHE A 1 93 ? 4.086 3.987 11.859 1.00 78.81 93 PHE A CA 1
ATOM 725 C C . PHE A 1 93 ? 4.481 3.952 10.381 1.00 78.81 93 PHE A C 1
ATOM 727 O O . PHE A 1 93 ? 4.380 2.905 9.747 1.00 78.81 93 PHE A O 1
ATOM 734 N N . GLN A 1 94 ? 5.008 5.057 9.844 1.00 86.25 94 GLN A N 1
ATOM 735 C CA . GLN A 1 94 ? 5.477 5.114 8.454 1.00 86.25 94 GLN A CA 1
ATOM 736 C C . GLN A 1 94 ? 6.574 4.073 8.185 1.00 86.25 94 GLN A C 1
ATOM 738 O O . GLN A 1 94 ? 6.506 3.306 7.221 1.00 86.25 94 GLN A O 1
ATOM 743 N N . ILE A 1 95 ? 7.567 3.999 9.077 1.00 88.62 95 ILE A N 1
ATOM 744 C CA . ILE A 1 95 ? 8.643 3.008 8.990 1.00 88.62 95 ILE A CA 1
ATOM 745 C C . ILE A 1 95 ? 8.132 1.587 9.238 1.00 88.62 95 ILE A C 1
ATOM 747 O O . ILE A 1 95 ? 8.634 0.656 8.599 1.00 88.62 95 ILE A O 1
ATOM 751 N N . SER A 1 96 ? 7.144 1.406 10.122 1.00 87.00 96 SER A N 1
ATOM 752 C CA . SER A 1 96 ? 6.494 0.111 10.330 1.00 87.00 96 SER A CA 1
ATOM 753 C C . SER A 1 96 ? 5.895 -0.423 9.036 1.00 87.00 96 SER A C 1
ATOM 755 O O . SER A 1 96 ? 6.310 -1.481 8.566 1.00 87.00 96 SER A O 1
ATOM 757 N N . PHE A 1 97 ? 4.976 0.332 8.428 1.00 89.81 97 PHE A N 1
ATOM 758 C CA . PHE A 1 97 ? 4.254 -0.116 7.243 1.00 89.81 97 PHE A CA 1
ATOM 759 C C . PHE A 1 97 ? 5.202 -0.378 6.077 1.00 89.81 97 PHE A C 1
ATOM 761 O O . PHE A 1 97 ? 5.109 -1.425 5.439 1.00 89.81 97 PHE A O 1
ATOM 768 N N . ALA A 1 98 ? 6.181 0.505 5.856 1.00 94.44 98 ALA A N 1
ATOM 769 C CA . ALA A 1 98 ? 7.233 0.274 4.870 1.00 94.44 98 ALA A CA 1
ATOM 770 C C . ALA A 1 98 ? 7.975 -1.052 5.138 1.00 94.44 98 ALA A C 1
ATOM 772 O O . ALA A 1 98 ? 8.154 -1.878 4.243 1.00 94.44 98 ALA A O 1
ATOM 773 N N . SER A 1 99 ? 8.358 -1.304 6.393 1.00 94.31 99 SER A N 1
ATOM 774 C CA . SER A 1 99 ? 9.076 -2.523 6.782 1.00 94.31 99 SER A CA 1
ATOM 775 C C . SER A 1 99 ? 8.226 -3.789 6.658 1.00 94.31 99 SER A C 1
ATOM 777 O O . SER A 1 99 ? 8.744 -4.832 6.258 1.00 94.31 99 SER A O 1
ATOM 779 N N . ASP A 1 100 ? 6.944 -3.718 7.005 1.00 93.00 100 ASP A N 1
ATOM 780 C CA . ASP A 1 100 ? 5.983 -4.814 6.900 1.00 93.00 100 ASP A CA 1
ATOM 781 C C . ASP A 1 100 ? 5.772 -5.227 5.439 1.00 93.00 100 ASP A C 1
ATOM 783 O O . ASP A 1 100 ? 5.937 -6.402 5.097 1.00 93.00 100 ASP A O 1
ATOM 787 N N . ILE A 1 101 ? 5.522 -4.252 4.559 1.00 96.56 101 ILE A N 1
ATOM 788 C CA . ILE A 1 101 ? 5.365 -4.482 3.118 1.00 96.56 101 ILE A CA 1
ATOM 789 C C . ILE A 1 101 ? 6.655 -5.076 2.542 1.00 96.56 101 ILE A C 1
ATOM 791 O O . ILE A 1 101 ? 6.610 -6.095 1.852 1.00 96.56 101 ILE A O 1
ATOM 795 N N . ALA A 1 102 ? 7.821 -4.513 2.876 1.00 97.69 102 ALA A N 1
ATOM 796 C CA . ALA A 1 102 ? 9.104 -5.028 2.400 1.00 97.69 102 ALA A CA 1
ATOM 797 C C . ALA A 1 102 ? 9.404 -6.456 2.898 1.00 97.69 102 ALA A C 1
ATOM 799 O O . ALA A 1 102 ? 9.977 -7.255 2.154 1.00 97.69 102 ALA A O 1
ATOM 800 N N . ARG A 1 103 ? 8.997 -6.816 4.126 1.00 96.88 103 ARG A N 1
ATOM 801 C CA . ARG A 1 103 ? 9.088 -8.194 4.647 1.00 96.88 103 ARG A CA 1
ATOM 802 C C . ARG A 1 103 ? 8.176 -9.145 3.878 1.00 96.88 103 ARG A C 1
ATOM 804 O O . ARG A 1 103 ? 8.642 -10.208 3.463 1.00 96.88 103 ARG A O 1
ATOM 811 N N . GLY A 1 104 ? 6.923 -8.752 3.647 1.00 96.25 104 GLY A N 1
ATOM 812 C CA . GLY A 1 104 ? 5.971 -9.527 2.849 1.00 96.25 104 GLY A CA 1
ATOM 813 C C . GLY A 1 104 ? 6.483 -9.773 1.429 1.00 96.25 104 GLY A C 1
ATOM 814 O O . GLY A 1 104 ? 6.492 -10.908 0.954 1.00 96.25 104 GLY A O 1
ATOM 815 N N . MET A 1 105 ? 7.005 -8.732 0.782 1.00 98.00 105 MET A N 1
ATOM 816 C CA . MET A 1 105 ? 7.545 -8.822 -0.572 1.00 98.00 105 MET A CA 1
ATOM 817 C C . MET A 1 105 ? 8.832 -9.645 -0.655 1.00 98.00 105 MET A C 1
ATOM 819 O O . MET A 1 105 ? 8.981 -10.444 -1.578 1.00 98.00 105 MET A O 1
ATOM 823 N N . LEU A 1 106 ? 9.733 -9.538 0.330 1.00 97.81 106 LEU A N 1
ATOM 824 C CA . LEU A 1 106 ? 10.915 -10.403 0.408 1.00 97.81 106 LEU A CA 1
ATOM 825 C C . LEU A 1 106 ? 10.528 -11.885 0.494 1.00 97.81 106 LEU A C 1
ATOM 827 O O . LEU A 1 106 ? 11.168 -12.728 -0.137 1.00 97.81 106 LEU A O 1
ATOM 831 N N . TYR A 1 107 ? 9.506 -12.205 1.290 1.00 97.06 107 TYR A N 1
ATOM 832 C CA . TYR A 1 107 ? 8.985 -13.564 1.386 1.00 97.06 107 TYR A CA 1
ATOM 833 C C . TYR A 1 107 ? 8.379 -14.015 0.051 1.00 97.06 107 TYR A C 1
ATOM 835 O O . TYR A 1 107 ? 8.738 -15.073 -0.466 1.00 97.06 107 TYR A O 1
ATOM 843 N N . LEU A 1 108 ? 7.525 -13.184 -0.550 1.00 96.00 108 LEU A N 1
ATOM 844 C CA . LEU A 1 108 ? 6.852 -13.494 -1.807 1.00 96.00 108 LEU A CA 1
ATOM 845 C C . LEU A 1 108 ? 7.841 -13.714 -2.961 1.00 96.00 108 LEU A C 1
ATOM 847 O O . LEU A 1 108 ? 7.693 -14.684 -3.702 1.00 96.00 108 LEU A O 1
ATOM 851 N N . HIS A 1 109 ? 8.879 -12.881 -3.078 1.00 96.69 109 HIS A N 1
ATOM 852 C CA . HIS A 1 109 ? 9.923 -13.006 -4.107 1.00 96.69 109 HIS A CA 1
ATOM 853 C C . HIS A 1 109 ? 10.731 -14.303 -4.001 1.00 96.69 109 HIS A C 1
ATOM 855 O O . HIS A 1 109 ? 11.200 -14.821 -5.014 1.00 96.69 109 HIS A O 1
ATOM 861 N N . LYS A 1 110 ? 10.865 -14.853 -2.789 1.00 95.94 110 LYS A N 1
ATOM 862 C CA . LYS A 1 110 ? 11.511 -16.153 -2.540 1.00 95.94 110 LYS A CA 1
ATOM 863 C C . LYS A 1 110 ? 10.562 -17.343 -2.682 1.00 95.94 110 LYS A C 1
ATOM 865 O O . LYS A 1 110 ? 11.021 -18.480 -2.744 1.00 95.94 110 LYS A O 1
ATOM 870 N N . SER A 1 111 ? 9.256 -17.096 -2.689 1.00 94.25 111 SER A N 1
ATOM 871 C CA . SER A 1 111 ? 8.240 -18.133 -2.846 1.00 94.25 111 SER A CA 1
ATOM 872 C C . SER A 1 111 ? 8.109 -18.580 -4.314 1.00 94.25 111 SER A C 1
ATOM 874 O O . SER A 1 111 ? 8.553 -17.866 -5.217 1.00 94.25 111 SER A O 1
ATOM 876 N N . PRO A 1 112 ? 7.416 -19.701 -4.593 1.00 91.31 112 PRO A N 1
ATOM 877 C CA . PRO A 1 112 ? 7.097 -20.124 -5.960 1.00 91.31 112 PRO A CA 1
ATOM 878 C C . PRO A 1 112 ? 6.263 -19.115 -6.766 1.00 91.31 112 PRO A C 1
ATOM 880 O O . PRO A 1 112 ? 6.258 -19.177 -7.993 1.00 91.31 112 PRO A O 1
ATOM 883 N N . ILE A 1 113 ? 5.551 -18.193 -6.101 1.00 90.50 113 ILE A N 1
ATOM 884 C CA . ILE A 1 113 ? 4.801 -17.119 -6.773 1.00 90.50 113 ILE A CA 1
ATOM 885 C C . ILE A 1 113 ? 5.776 -16.117 -7.400 1.00 90.50 113 ILE A C 1
ATOM 887 O O . ILE A 1 113 ? 5.542 -15.652 -8.513 1.00 90.50 113 ILE A O 1
ATOM 891 N N . SER A 1 114 ? 6.889 -15.849 -6.708 1.00 93.50 114 SER A N 1
ATOM 892 C CA . SER A 1 114 ? 8.071 -15.087 -7.129 1.00 93.50 114 SER A CA 1
ATOM 893 C C . SER A 1 114 ? 7.863 -13.611 -7.491 1.00 93.50 114 SER A C 1
ATOM 895 O O . SER A 1 114 ? 8.785 -12.819 -7.328 1.00 93.50 114 SER A O 1
ATOM 897 N N . VAL A 1 115 ? 6.681 -13.211 -7.954 1.00 94.62 115 VAL A N 1
ATOM 898 C CA . VAL A 1 115 ? 6.345 -11.851 -8.392 1.00 94.62 115 VAL A CA 1
ATOM 899 C C . VAL A 1 115 ? 4.928 -11.526 -7.929 1.00 94.62 115 VAL A C 1
ATOM 901 O O . VAL A 1 115 ? 4.011 -12.320 -8.146 1.00 94.62 115 VAL A O 1
ATOM 904 N N . HIS A 1 116 ? 4.730 -10.352 -7.331 1.00 94.38 116 HIS A N 1
ATOM 905 C CA . HIS A 1 116 ? 3.391 -9.864 -7.005 1.00 94.38 116 HIS A CA 1
ATOM 906 C C . HIS A 1 116 ? 2.679 -9.379 -8.267 1.00 94.38 116 HIS A C 1
ATOM 908 O O . HIS A 1 116 ? 1.567 -9.815 -8.570 1.00 94.38 116 HIS A O 1
ATOM 914 N N . GLY A 1 117 ? 3.326 -8.480 -9.013 1.00 90.62 117 GLY A N 1
ATOM 915 C CA . GLY A 1 117 ? 2.896 -7.980 -10.316 1.00 90.62 117 GLY A CA 1
ATOM 916 C C . GLY A 1 117 ? 1.610 -7.151 -10.307 1.00 90.62 117 GLY A C 1
ATOM 917 O O . GLY A 1 117 ? 0.999 -6.986 -11.359 1.00 90.62 117 GLY A O 1
ATOM 918 N N . ASN A 1 118 ? 1.170 -6.708 -9.129 1.00 90.00 118 ASN A N 1
ATOM 919 C CA . ASN A 1 118 ? 0.073 -5.758 -8.920 1.00 90.00 118 ASN A CA 1
ATOM 920 C C . ASN A 1 118 ? 0.218 -5.104 -7.535 1.00 90.00 118 ASN A C 1
ATOM 922 O O . ASN A 1 118 ? -0.749 -4.990 -6.785 1.00 90.00 118 ASN A O 1
ATOM 926 N N . LEU A 1 119 ? 1.453 -4.806 -7.125 1.00 94.88 119 LEU A N 1
ATOM 927 C CA . LEU A 1 119 ? 1.695 -4.198 -5.824 1.00 94.88 119 LEU A CA 1
ATOM 928 C C . LEU A 1 119 ? 1.250 -2.730 -5.881 1.00 94.88 119 LEU A C 1
ATOM 930 O O . LEU A 1 119 ? 1.680 -1.987 -6.755 1.00 94.88 119 LEU A O 1
ATOM 934 N N . LYS A 1 120 ? 0.372 -2.329 -4.966 1.00 92.12 120 LYS A N 1
ATOM 935 C CA . LYS A 1 120 ? -0.171 -0.969 -4.830 1.00 92.12 120 LYS A CA 1
ATOM 936 C C . LYS A 1 120 ? -0.703 -0.789 -3.416 1.00 92.12 120 LYS A C 1
ATOM 938 O O . LYS A 1 120 ? -0.967 -1.785 -2.739 1.00 92.12 120 LYS A O 1
ATOM 943 N N . SER A 1 121 ? -0.899 0.452 -2.984 1.00 88.56 121 SER A N 1
ATOM 944 C CA . SER A 1 121 ? -1.356 0.749 -1.623 1.00 88.56 121 SER A CA 1
ATOM 945 C C . SER A 1 121 ? -2.711 0.112 -1.285 1.00 88.56 121 SER A C 1
ATOM 947 O O . SER A 1 121 ? -2.868 -0.400 -0.183 1.00 88.56 121 SER A O 1
ATOM 949 N N . SER A 1 122 ? -3.653 0.018 -2.232 1.00 84.44 122 SER A N 1
ATOM 950 C CA . SER A 1 122 ? -4.943 -0.670 -2.018 1.00 84.44 122 SER A CA 1
ATOM 951 C C . SER A 1 122 ? -4.837 -2.192 -1.864 1.00 84.44 122 SER A C 1
ATOM 953 O O . SER A 1 122 ? -5.748 -2.812 -1.328 1.00 84.44 122 SER A O 1
ATOM 955 N N . ASN A 1 123 ? -3.715 -2.794 -2.270 1.00 88.81 123 ASN A N 1
ATOM 956 C CA . ASN A 1 123 ? -3.421 -4.214 -2.055 1.00 88.81 123 ASN A CA 1
ATOM 957 C C . ASN A 1 123 ? -2.606 -4.458 -0.772 1.00 88.81 123 ASN A C 1
ATOM 959 O O . ASN A 1 123 ? -2.238 -5.598 -0.473 1.00 88.81 123 ASN A O 1
ATOM 963 N N . CYS A 1 124 ? -2.328 -3.412 0.001 1.00 89.12 124 CYS A N 1
ATOM 964 C CA . CYS A 1 124 ? -1.798 -3.505 1.350 1.00 89.12 124 CYS A CA 1
ATOM 965 C C . CYS A 1 124 ? -2.971 -3.362 2.328 1.00 89.12 124 CYS A C 1
ATOM 967 O O . CYS A 1 124 ? -3.747 -2.426 2.224 1.00 89.12 124 CYS A O 1
ATOM 969 N N . VAL A 1 125 ? -3.137 -4.288 3.266 1.00 82.62 125 VAL A N 1
ATOM 970 C CA . VAL A 1 125 ? -4.232 -4.282 4.249 1.00 82.62 125 VAL A CA 1
ATOM 971 C C . VAL A 1 125 ? -3.662 -4.252 5.658 1.00 82.62 125 VAL A C 1
ATOM 973 O O . VAL A 1 125 ? -2.606 -4.829 5.910 1.00 82.62 125 VAL A O 1
ATOM 976 N N . ILE A 1 126 ? -4.344 -3.574 6.578 1.00 78.31 126 ILE A N 1
ATOM 977 C CA . ILE A 1 126 ? -3.903 -3.432 7.969 1.00 78.31 126 ILE A CA 1
ATOM 978 C C . ILE A 1 126 ? -4.841 -4.255 8.844 1.00 78.31 126 ILE A C 1
ATOM 980 O O . ILE A 1 126 ? -6.059 -4.129 8.737 1.00 78.31 126 ILE A O 1
ATOM 984 N N . ASP A 1 127 ? -4.285 -5.112 9.698 1.00 72.50 127 ASP A N 1
ATOM 985 C CA . ASP A 1 127 ? -5.093 -5.849 10.669 1.00 72.50 127 ASP A CA 1
ATOM 986 C C . ASP A 1 127 ? -5.349 -5.045 11.957 1.00 72.50 127 ASP A C 1
ATOM 988 O O . ASP A 1 127 ? -4.828 -3.948 12.159 1.00 72.50 127 ASP A O 1
ATOM 992 N N . SER A 1 128 ? -6.150 -5.600 12.870 1.00 63.84 128 SER A N 1
ATOM 993 C CA . SER A 1 128 ? -6.464 -4.962 14.158 1.00 63.84 128 SER A CA 1
ATOM 994 C C . SER A 1 128 ? -5.238 -4.707 15.043 1.00 63.84 128 SER A C 1
ATOM 996 O O . SER A 1 128 ? -5.328 -3.967 16.019 1.00 63.84 128 SER A O 1
ATOM 998 N N . ARG A 1 129 ? -4.085 -5.299 14.713 1.00 64.88 129 ARG A N 1
ATOM 999 C CA . ARG A 1 129 ? -2.806 -5.100 15.397 1.00 64.88 129 ARG A CA 1
ATOM 1000 C C . ARG A 1 129 ? -1.893 -4.150 14.625 1.00 64.88 129 ARG A C 1
ATOM 1002 O O . ARG A 1 129 ? -0.688 -4.172 14.851 1.00 64.88 129 ARG A O 1
ATOM 1009 N N . TRP A 1 130 ? -2.437 -3.319 13.735 1.00 71.44 130 TRP A N 1
ATOM 1010 C CA . TRP A 1 130 ? -1.671 -2.325 12.981 1.00 71.44 130 TRP A CA 1
ATOM 1011 C C . TRP A 1 130 ? -0.505 -2.922 12.176 1.00 71.44 130 TRP A C 1
ATOM 1013 O O . TRP A 1 130 ? 0.459 -2.224 11.858 1.00 71.44 130 TRP A O 1
ATOM 1023 N N . VAL A 1 131 ? -0.595 -4.210 11.824 1.00 79.06 131 VAL A N 1
ATOM 1024 C CA . VAL A 1 131 ? 0.382 -4.885 10.969 1.00 79.06 131 VAL A CA 1
ATOM 1025 C C . VAL A 1 131 ? -0.092 -4.793 9.531 1.00 79.06 131 VAL A C 1
ATOM 1027 O O . VAL A 1 131 ? -1.214 -5.195 9.212 1.00 79.06 131 VAL A O 1
ATOM 1030 N N . CYS A 1 132 ? 0.778 -4.305 8.651 1.00 84.62 132 CYS A N 1
ATOM 1031 C CA . CYS A 1 132 ? 0.489 -4.248 7.226 1.00 84.62 132 CYS A CA 1
ATOM 1032 C C . CYS A 1 132 ? 0.782 -5.600 6.555 1.00 84.62 132 CYS A C 1
ATOM 1034 O O . CYS A 1 132 ? 1.823 -6.224 6.771 1.00 84.62 132 CYS A O 1
ATOM 1036 N N . LYS A 1 133 ? -0.143 -6.074 5.723 1.00 86.62 133 LYS A N 1
ATOM 1037 C CA . LYS A 1 133 ? -0.048 -7.334 4.981 1.00 86.62 133 LYS A CA 1
ATOM 1038 C C . LYS A 1 133 ? -0.321 -7.079 3.508 1.00 86.62 133 LYS A C 1
ATOM 1040 O O . LYS A 1 133 ? -1.181 -6.283 3.155 1.00 86.62 133 LYS A O 1
ATOM 1045 N N . ILE A 1 134 ? 0.412 -7.766 2.641 1.00 91.88 134 ILE A N 1
ATOM 1046 C CA . ILE A 1 134 ? 0.181 -7.725 1.193 1.00 91.88 134 ILE A CA 1
ATOM 1047 C C . ILE A 1 134 ? -0.940 -8.701 0.808 1.00 91.88 134 ILE A C 1
ATOM 1049 O O . ILE A 1 134 ? -1.098 -9.742 1.444 1.00 91.88 134 ILE A O 1
ATOM 1053 N N . SER A 1 135 ? -1.709 -8.370 -0.225 1.00 88.06 135 SER A N 1
ATOM 1054 C CA . SER A 1 135 ? -2.859 -9.137 -0.729 1.00 88.06 135 SER A CA 1
ATOM 1055 C C . SER A 1 135 ? -2.911 -9.105 -2.268 1.00 88.06 135 SER A C 1
ATOM 1057 O O . SER A 1 135 ? -2.074 -8.464 -2.890 1.00 88.06 135 SER A O 1
ATOM 1059 N N . ASP A 1 136 ? -3.846 -9.824 -2.906 1.00 84.31 136 ASP A N 1
ATOM 1060 C CA . ASP A 1 136 ? -4.021 -9.853 -4.382 1.00 84.31 136 ASP A CA 1
ATOM 1061 C C . ASP A 1 136 ? -2.759 -10.286 -5.177 1.00 84.31 136 ASP A C 1
ATOM 1063 O O . ASP A 1 136 ? -2.546 -9.918 -6.336 1.00 84.31 136 ASP A O 1
ATOM 1067 N N . PHE A 1 137 ? -1.909 -11.124 -4.574 1.00 86.94 137 PHE A N 1
ATOM 1068 C CA . PHE A 1 137 ? -0.790 -11.795 -5.245 1.00 86.94 137 PHE A CA 1
ATOM 1069 C C . PHE A 1 137 ? -1.165 -13.223 -5.673 1.00 86.94 137 PHE A C 1
ATOM 1071 O O . PHE A 1 137 ? -2.113 -13.824 -5.177 1.00 86.94 137 PHE A O 1
ATOM 1078 N N . GLY A 1 138 ? -0.427 -13.799 -6.628 1.00 80.12 138 GLY A N 1
ATOM 1079 C CA . GLY A 1 138 ? -0.648 -15.186 -7.072 1.00 80.12 138 GLY A CA 1
ATOM 1080 C C . GLY A 1 138 ? -1.871 -15.405 -7.973 1.00 80.12 138 GLY A C 1
ATOM 1081 O O . GLY A 1 138 ? -2.016 -16.480 -8.552 1.00 80.12 138 GLY A O 1
ATOM 1082 N N . LEU A 1 139 ? -2.694 -14.379 -8.208 1.00 75.88 139 LEU A N 1
ATOM 1083 C CA . LEU A 1 139 ? -3.881 -14.467 -9.070 1.00 75.88 139 LEU A CA 1
ATOM 1084 C C . LEU A 1 139 ? -3.573 -14.406 -10.577 1.00 75.88 139 LEU A C 1
ATOM 1086 O O . LEU A 1 139 ? -4.486 -14.360 -11.397 1.00 75.88 139 LEU A O 1
ATOM 1090 N N . ARG A 1 140 ? -2.292 -14.417 -10.974 1.00 69.44 140 ARG A N 1
ATOM 1091 C CA . ARG A 1 140 ? -1.875 -14.238 -12.376 1.00 69.44 140 ARG A CA 1
ATOM 1092 C C . ARG A 1 140 ? -2.513 -15.259 -13.314 1.00 69.44 140 ARG A C 1
ATOM 1094 O O . ARG A 1 140 ? -3.031 -14.864 -14.345 1.00 69.44 140 ARG A O 1
ATOM 1101 N N . LYS A 1 141 ? -2.495 -16.543 -12.940 1.00 67.50 141 LYS A N 1
ATOM 1102 C CA . LYS A 1 141 ? -3.059 -17.629 -13.761 1.00 67.50 141 LYS A CA 1
ATOM 1103 C C . LYS A 1 141 ? -4.581 -17.536 -13.904 1.00 67.50 141 LYS A C 1
ATOM 1105 O O . LYS A 1 141 ? -5.108 -17.950 -14.922 1.00 67.50 141 LYS A O 1
ATOM 1110 N N . PHE A 1 142 ? -5.267 -16.986 -12.902 1.00 66.19 142 PHE A N 1
ATOM 1111 C CA . PHE A 1 142 ? -6.724 -16.817 -12.912 1.00 66.19 142 PHE A CA 1
ATOM 1112 C C . PHE A 1 142 ? -7.182 -15.611 -13.739 1.00 66.19 142 PHE A C 1
ATOM 1114 O O . PHE A 1 142 ? -8.327 -15.570 -14.181 1.00 66.19 142 PHE A O 1
ATOM 1121 N N . LYS A 1 143 ? -6.291 -14.629 -13.920 1.00 65.88 143 LYS A N 1
ATOM 1122 C CA . LYS A 1 143 ? -6.518 -13.409 -14.706 1.00 65.88 143 LYS A CA 1
ATOM 1123 C C . LYS A 1 143 ? -5.953 -13.517 -16.136 1.00 65.88 143 LYS A C 1
ATOM 1125 O O . LYS A 1 143 ? -6.043 -12.559 -16.897 1.00 65.88 143 LYS A O 1
ATOM 1130 N N . ASP A 1 144 ? -5.333 -14.644 -16.493 1.00 64.12 144 ASP A N 1
ATOM 1131 C CA . ASP A 1 144 ? -4.661 -14.825 -17.783 1.00 64.12 144 ASP A CA 1
ATOM 1132 C C . ASP A 1 144 ? -5.680 -14.984 -18.924 1.00 64.12 144 ASP A C 1
ATOM 1134 O O . ASP A 1 144 ? -6.696 -15.661 -18.773 1.00 64.12 144 ASP A O 1
ATOM 1138 N N . GLY A 1 145 ? -5.438 -14.332 -20.062 1.00 61.28 145 GLY A N 1
ATOM 1139 C CA . GLY A 1 145 ? -6.347 -14.350 -21.219 1.00 61.28 145 GLY A CA 1
ATOM 1140 C C . GLY A 1 145 ? -7.651 -13.546 -21.075 1.00 61.28 145 GLY A C 1
ATOM 1141 O O . GLY A 1 145 ? -8.399 -13.448 -22.046 1.00 61.28 145 GLY A O 1
ATOM 1142 N N . GLN A 1 146 ? -7.920 -12.928 -19.921 1.00 63.66 146 GLN A N 1
ATOM 1143 C CA . GLN A 1 146 ? -9.070 -12.035 -19.744 1.00 63.66 146 GLN A CA 1
ATOM 1144 C C . GLN A 1 146 ? -8.773 -10.645 -20.309 1.00 63.66 146 GLN A C 1
ATOM 1146 O O . GLN A 1 146 ? -7.742 -10.044 -20.005 1.00 63.66 146 GLN A O 1
ATOM 1151 N N . ALA A 1 147 ? -9.693 -10.112 -21.114 1.00 59.44 147 ALA A N 1
ATOM 1152 C CA . ALA A 1 147 ? -9.644 -8.713 -21.525 1.00 59.44 147 ALA A CA 1
ATOM 1153 C C . ALA A 1 147 ? -9.833 -7.792 -20.300 1.00 59.44 147 ALA A C 1
ATOM 1155 O O . ALA A 1 147 ? -10.560 -8.170 -19.373 1.00 59.44 147 ALA A O 1
ATOM 1156 N N . PRO A 1 148 ? -9.220 -6.594 -20.267 1.00 61.28 148 PRO A N 1
ATOM 1157 C CA . PRO A 1 148 ? -9.532 -5.588 -19.255 1.00 61.28 148 PRO A CA 1
ATOM 1158 C C . PRO A 1 148 ? -11.044 -5.345 -19.203 1.00 61.28 148 PRO A C 1
ATOM 1160 O O . PRO A 1 148 ? -11.730 -5.463 -20.218 1.00 61.28 148 PRO A O 1
ATOM 1163 N N . ASP A 1 149 ? -11.590 -5.074 -18.018 1.00 61.72 149 ASP A N 1
ATOM 1164 C CA . ASP A 1 149 ? -13.011 -4.745 -17.905 1.00 61.72 149 ASP A CA 1
ATOM 1165 C C . ASP A 1 149 ? -13.278 -3.373 -18.521 1.00 61.72 149 ASP A C 1
ATOM 1167 O O . ASP A 1 149 ? -13.116 -2.344 -17.868 1.00 61.72 149 ASP A O 1
ATOM 1171 N N . MET A 1 150 ? -13.612 -3.355 -19.813 1.00 58.31 150 MET A N 1
ATOM 1172 C CA . MET A 1 150 ? -13.879 -2.110 -20.531 1.00 58.31 150 MET A CA 1
ATOM 1173 C C . MET A 1 150 ? -15.137 -1.399 -20.015 1.00 58.31 150 MET A C 1
ATOM 1175 O O . MET A 1 150 ? -15.284 -0.208 -20.276 1.00 58.31 150 MET A O 1
ATOM 1179 N N . GLU A 1 151 ? -15.997 -2.071 -19.236 1.00 59.28 151 GLU A N 1
ATOM 1180 C CA . GLU A 1 151 ? -17.148 -1.439 -18.575 1.00 59.28 151 GLU A CA 1
ATOM 1181 C C . GLU A 1 151 ? -16.726 -0.447 -17.478 1.00 59.28 151 GLU A C 1
ATOM 1183 O O . GLU A 1 151 ? -17.431 0.530 -17.239 1.00 59.28 151 GLU A O 1
ATOM 1188 N N . LEU A 1 152 ? -15.551 -0.632 -16.856 1.00 61.00 152 LEU A N 1
ATOM 1189 C CA . LEU A 1 152 ? -15.025 0.272 -15.819 1.00 61.00 152 LEU A CA 1
ATOM 1190 C C . LEU A 1 152 ? -14.405 1.566 -16.388 1.00 61.00 152 LEU A C 1
ATOM 1192 O O . LEU A 1 152 ? -14.078 2.477 -15.627 1.00 61.00 152 LEU A O 1
ATOM 1196 N N . GLY A 1 153 ? -14.256 1.667 -17.715 1.00 71.50 153 GLY A N 1
ATOM 1197 C CA . GLY A 1 153 ? -13.728 2.844 -18.409 1.00 71.50 153 GLY A CA 1
ATOM 1198 C C . GLY A 1 153 ? -12.197 2.988 -18.384 1.00 71.50 153 GLY A C 1
ATOM 1199 O O . GLY A 1 153 ? -11.490 2.427 -17.543 1.00 71.50 153 GLY A O 1
ATOM 1200 N N . PHE A 1 154 ? -11.662 3.771 -19.330 1.00 74.44 154 PHE A N 1
ATOM 1201 C CA . PHE A 1 154 ? -10.214 3.989 -19.483 1.00 74.44 154 PHE A CA 1
ATOM 1202 C C . PHE A 1 154 ? -9.574 4.669 -18.265 1.00 74.44 154 PHE A C 1
ATOM 1204 O O . PHE A 1 154 ? -8.440 4.345 -17.914 1.00 74.44 154 PHE A O 1
ATOM 1211 N N . ASP A 1 155 ? -10.293 5.565 -17.589 1.00 76.56 155 ASP A N 1
ATOM 1212 C CA . ASP A 1 155 ? -9.768 6.281 -16.422 1.00 76.56 155 ASP A CA 1
ATOM 1213 C C . ASP A 1 155 ? -9.462 5.331 -15.266 1.00 76.56 155 ASP A C 1
ATOM 1215 O O . ASP A 1 155 ? -8.401 5.434 -14.646 1.00 76.56 155 ASP A O 1
ATOM 1219 N N . PHE A 1 156 ? -10.341 4.359 -15.003 1.00 78.19 156 PHE A N 1
ATOM 1220 C CA . PHE A 1 156 ? -10.090 3.338 -13.991 1.00 78.19 156 PHE A CA 1
ATOM 1221 C C . PHE A 1 156 ? -8.825 2.543 -14.324 1.00 78.19 156 PHE A C 1
ATOM 1223 O O . PHE A 1 156 ? -7.963 2.384 -13.461 1.00 78.19 156 PHE A O 1
ATOM 1230 N N . LEU A 1 157 ? -8.670 2.110 -15.581 1.00 79.69 157 LEU A N 1
ATOM 1231 C CA . LEU A 1 157 ? -7.497 1.359 -16.032 1.00 79.69 157 LEU A CA 1
ATOM 1232 C C . LEU A 1 157 ? -6.195 2.138 -15.795 1.00 79.69 157 LEU A C 1
ATOM 1234 O O . LEU A 1 157 ? -5.274 1.604 -15.182 1.00 79.69 157 LEU A O 1
ATOM 1238 N N . TYR A 1 158 ? -6.120 3.402 -16.223 1.00 86.12 158 TYR A N 1
ATOM 1239 C CA . TYR A 1 158 ? -4.909 4.208 -16.041 1.00 86.12 158 TYR A CA 1
ATOM 1240 C C . TYR A 1 158 ? -4.602 4.497 -14.570 1.00 86.12 158 TYR A C 1
ATOM 1242 O O . TYR A 1 158 ? -3.430 4.513 -14.196 1.00 86.12 158 TYR A O 1
ATOM 1250 N N . ASN A 1 159 ? -5.622 4.653 -13.720 1.00 86.62 159 ASN A N 1
ATOM 1251 C CA . ASN A 1 159 ? -5.414 4.779 -12.278 1.00 86.62 159 ASN A CA 1
ATOM 1252 C C . ASN A 1 159 ? -4.746 3.530 -11.684 1.00 86.62 159 ASN A C 1
ATOM 1254 O O . ASN A 1 159 ? -3.865 3.661 -10.841 1.00 86.62 159 ASN A O 1
ATOM 1258 N N . GLN A 1 160 ? -5.087 2.323 -12.153 1.00 85.25 160 GLN A N 1
ATOM 1259 C CA . GLN A 1 160 ? -4.439 1.085 -11.691 1.00 85.25 160 GLN A CA 1
ATOM 1260 C C . GLN A 1 160 ? -2.960 0.983 -12.106 1.00 85.25 160 GLN A C 1
ATOM 1262 O O . GLN A 1 160 ? -2.191 0.259 -11.475 1.00 85.25 160 GLN A O 1
ATOM 1267 N N . LEU A 1 161 ? -2.550 1.703 -13.153 1.00 91.88 161 LEU A N 1
ATOM 1268 C CA . LEU A 1 161 ? -1.199 1.648 -13.715 1.00 91.88 161 LEU A CA 1
ATOM 1269 C C . LEU A 1 161 ? -0.212 2.627 -13.060 1.00 91.88 161 LEU A C 1
ATOM 1271 O O . LEU A 1 161 ? 0.972 2.576 -13.382 1.00 91.88 161 LEU A O 1
ATOM 1275 N N . LEU A 1 162 ? -0.650 3.482 -12.131 1.00 94.06 162 LEU A N 1
ATOM 1276 C CA . LEU A 1 162 ? 0.204 4.501 -11.497 1.00 94.06 162 LEU A CA 1
ATOM 1277 C C . LEU A 1 162 ? 1.402 3.920 -10.723 1.00 94.06 162 LEU A C 1
ATOM 1279 O O . LEU A 1 162 ? 2.427 4.579 -10.585 1.00 94.06 162 LEU A O 1
ATOM 1283 N N . TRP A 1 163 ? 1.303 2.675 -10.254 1.00 96.38 163 TRP A N 1
ATOM 1284 C CA . TRP A 1 163 ? 2.395 1.962 -9.577 1.00 96.38 163 TRP A CA 1
ATOM 1285 C C . TRP A 1 163 ? 3.262 1.136 -10.530 1.00 96.38 163 TRP A C 1
ATOM 1287 O O . TRP A 1 163 ? 4.208 0.479 -10.092 1.00 96.38 163 TRP A O 1
ATOM 1297 N N . CYS A 1 164 ? 2.919 1.086 -11.815 1.00 95.38 164 CYS A N 1
ATOM 1298 C CA . CYS A 1 164 ? 3.549 0.183 -12.762 1.00 95.38 164 CYS A CA 1
ATOM 1299 C C . CYS A 1 164 ? 4.883 0.750 -13.257 1.00 95.38 164 CYS A C 1
ATOM 1301 O O . CYS A 1 164 ? 4.971 1.893 -13.701 1.00 95.38 164 CYS A O 1
ATOM 1303 N N . ALA A 1 165 ? 5.918 -0.085 -13.213 1.00 96.31 165 ALA A N 1
ATOM 1304 C CA . ALA A 1 165 ? 7.249 0.260 -13.695 1.00 96.31 165 ALA A CA 1
ATOM 1305 C C . ALA A 1 165 ? 7.266 0.521 -15.215 1.00 96.31 165 ALA A C 1
ATOM 1307 O O . ALA A 1 165 ? 6.502 -0.126 -15.942 1.00 96.31 165 ALA A O 1
ATOM 1308 N N . PRO A 1 166 ? 8.156 1.397 -15.719 1.00 95.19 166 PRO A N 1
ATOM 1309 C CA . PRO A 1 166 ? 8.211 1.761 -17.136 1.00 95.19 166 PRO A CA 1
ATOM 1310 C C . PRO A 1 166 ? 8.405 0.551 -18.059 1.00 95.19 166 PRO A C 1
ATOM 1312 O O . PRO A 1 166 ? 7.715 0.432 -19.071 1.00 95.19 166 PRO A O 1
ATOM 1315 N N . GLU A 1 167 ? 9.254 -0.411 -17.682 1.00 94.19 167 GLU A N 1
ATOM 1316 C CA . GLU A 1 167 ? 9.497 -1.623 -18.476 1.00 94.19 167 GLU A CA 1
ATOM 1317 C C . GLU A 1 167 ? 8.282 -2.557 -18.553 1.00 94.19 167 GLU A C 1
ATOM 1319 O O . GLU A 1 167 ? 8.175 -3.376 -19.462 1.00 94.19 167 GLU A O 1
ATOM 1324 N N . ASN A 1 168 ? 7.351 -2.426 -17.608 1.00 93.44 168 ASN A N 1
ATOM 1325 C CA . ASN A 1 168 ? 6.117 -3.195 -17.580 1.00 93.44 168 ASN A CA 1
ATOM 1326 C C . ASN A 1 168 ? 4.987 -2.488 -18.345 1.00 93.44 168 ASN A C 1
ATOM 1328 O O . ASN A 1 168 ? 3.986 -3.123 -18.650 1.00 93.44 168 ASN A O 1
ATOM 1332 N N . LEU A 1 169 ? 5.141 -1.211 -18.708 1.00 92.38 169 LEU A N 1
ATOM 1333 C CA . LEU A 1 169 ? 4.133 -0.410 -19.414 1.00 92.38 169 LEU A CA 1
ATOM 1334 C C . LEU A 1 169 ? 4.224 -0.506 -20.948 1.00 92.38 169 LEU A C 1
ATOM 1336 O O . LEU A 1 169 ? 3.607 0.297 -21.652 1.00 92.38 169 LEU A O 1
ATOM 1340 N N . THR A 1 170 ? 4.984 -1.460 -21.502 1.00 84.50 170 THR A N 1
ATOM 1341 C CA . THR A 1 170 ? 5.105 -1.631 -22.963 1.00 84.50 170 THR A CA 1
ATOM 1342 C C . THR A 1 170 ? 3.744 -1.858 -23.626 1.00 84.50 170 THR A C 1
ATOM 1344 O O . THR A 1 170 ? 3.473 -1.249 -24.663 1.00 84.50 170 THR A O 1
ATOM 1347 N N . ASP A 1 171 ? 2.891 -2.663 -22.990 1.00 80.81 171 ASP A N 1
ATOM 1348 C CA . ASP A 1 171 ? 1.479 -2.857 -23.319 1.00 80.81 171 ASP A CA 1
ATOM 1349 C C . ASP A 1 171 ? 0.624 -2.448 -22.099 1.00 80.81 171 ASP A C 1
ATOM 1351 O O . ASP A 1 171 ? 0.591 -3.181 -21.108 1.00 80.81 171 ASP A O 1
ATOM 1355 N N . PRO A 1 172 ? -0.048 -1.279 -22.128 1.00 73.56 172 PRO A N 1
ATOM 1356 C CA . PRO A 1 172 ? -0.891 -0.823 -21.022 1.00 73.56 172 PRO A CA 1
ATOM 1357 C C . PRO A 1 172 ? -2.093 -1.729 -20.724 1.00 73.56 172 PRO A C 1
ATOM 1359 O O . PRO A 1 172 ? -2.583 -1.724 -19.597 1.00 73.56 172 PRO A O 1
ATOM 1362 N N . GLU A 1 173 ? -2.579 -2.502 -21.700 1.00 71.38 173 GLU A N 1
ATOM 1363 C CA . GLU A 1 173 ? -3.691 -3.436 -21.487 1.00 71.38 173 GLU A CA 1
ATOM 1364 C C . GLU A 1 173 ? -3.221 -4.721 -20.800 1.00 71.38 173 GLU A C 1
ATOM 1366 O O . GLU A 1 173 ? -3.991 -5.382 -20.098 1.00 71.38 173 GLU A O 1
ATOM 1371 N N . ARG A 1 174 ? -1.945 -5.078 -20.988 1.00 75.31 174 ARG A N 1
ATOM 1372 C CA . ARG A 1 174 ? -1.322 -6.284 -20.431 1.00 75.31 174 ARG A CA 1
ATOM 1373 C C . ARG A 1 174 ? 0.067 -5.968 -19.879 1.00 75.31 174 ARG A C 1
ATOM 1375 O O . ARG A 1 174 ? 1.069 -6.425 -20.437 1.00 75.31 174 ARG A O 1
ATOM 1382 N N . PRO A 1 175 ? 0.145 -5.221 -18.764 1.00 79.62 175 PRO A N 1
ATOM 1383 C CA . PRO A 1 175 ? 1.423 -4.806 -18.227 1.00 79.62 175 PRO A CA 1
ATOM 1384 C C . PRO A 1 175 ? 2.287 -6.007 -17.832 1.00 79.62 175 PRO A C 1
ATOM 1386 O O . PRO A 1 175 ? 1.810 -7.006 -17.273 1.00 79.62 175 PRO A O 1
ATOM 1389 N N . GLY A 1 176 ? 3.582 -5.881 -18.117 1.00 83.69 176 GLY A N 1
ATOM 1390 C CA . GLY A 1 176 ? 4.613 -6.822 -17.701 1.00 83.69 176 GLY A CA 1
ATOM 1391 C C . GLY A 1 176 ? 4.670 -6.969 -16.179 1.00 83.69 176 GLY A C 1
ATOM 1392 O O . GLY A 1 176 ? 4.150 -6.150 -15.421 1.00 83.69 176 GLY A O 1
ATOM 1393 N N . LYS A 1 177 ? 5.285 -8.054 -15.703 1.00 88.69 177 LYS A N 1
ATOM 1394 C CA . LYS A 1 177 ? 5.402 -8.339 -14.267 1.00 88.69 177 LYS A CA 1
ATOM 1395 C C . LYS A 1 177 ? 6.781 -8.900 -13.980 1.00 88.69 177 LYS A C 1
ATOM 1397 O O . LYS A 1 177 ? 7.169 -9.916 -14.553 1.00 88.69 177 LYS A O 1
ATOM 1402 N N . SER A 1 178 ? 7.504 -8.260 -13.074 1.00 94.56 178 SER A N 1
ATOM 1403 C CA . SER A 1 178 ? 8.878 -8.615 -12.734 1.00 94.56 178 SER A CA 1
ATOM 1404 C C . SER A 1 178 ? 9.169 -8.261 -11.275 1.00 94.56 178 SER A C 1
ATOM 1406 O O . SER A 1 178 ? 8.524 -7.377 -10.710 1.00 94.56 178 SER A O 1
ATOM 1408 N N . GLN A 1 179 ? 10.150 -8.925 -10.655 1.00 97.06 179 GLN A N 1
ATOM 1409 C CA . GLN A 1 179 ? 10.582 -8.558 -9.299 1.00 97.06 179 GLN A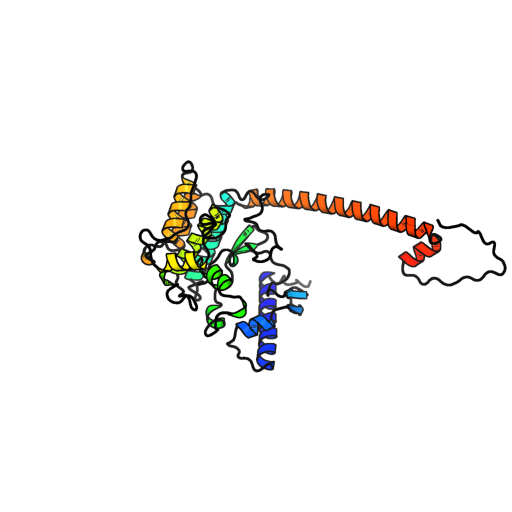 CA 1
ATOM 1410 C C . GLN A 1 179 ? 11.076 -7.102 -9.211 1.00 97.06 179 GLN A C 1
ATOM 1412 O O . GLN A 1 179 ? 10.663 -6.411 -8.281 1.00 97.06 179 GLN A O 1
ATOM 1417 N N . PRO A 1 180 ? 11.882 -6.581 -10.163 1.00 98.06 180 PRO A N 1
ATOM 1418 C CA . PRO A 1 180 ? 12.234 -5.160 -10.185 1.00 98.06 180 PRO A CA 1
ATOM 1419 C C . PRO A 1 180 ? 11.029 -4.235 -10.372 1.00 98.06 180 PRO A C 1
ATOM 1421 O O . PRO A 1 180 ? 11.043 -3.107 -9.879 1.00 98.06 180 PRO A O 1
ATOM 1424 N N . GLY A 1 181 ? 9.987 -4.701 -11.064 1.00 97.56 181 GLY A N 1
ATOM 1425 C CA . GLY A 1 181 ? 8.726 -3.984 -11.202 1.00 97.56 181 GLY A CA 1
ATOM 1426 C C . GLY A 1 181 ? 8.002 -3.828 -9.867 1.00 97.56 181 GLY A C 1
ATOM 1427 O O . GLY A 1 181 ? 7.568 -2.730 -9.542 1.00 97.56 181 GLY A O 1
ATOM 1428 N N . ASP A 1 182 ? 7.960 -4.884 -9.049 1.00 98.00 182 ASP A N 1
ATOM 1429 C CA . ASP A 1 182 ? 7.409 -4.794 -7.691 1.00 98.00 182 ASP A CA 1
ATOM 1430 C C . ASP A 1 182 ? 8.205 -3.811 -6.811 1.00 98.00 182 ASP A C 1
ATOM 1432 O O . ASP A 1 182 ? 7.630 -3.124 -5.969 1.00 98.00 182 ASP A O 1
ATOM 1436 N N . VAL A 1 183 ? 9.529 -3.722 -6.999 1.00 98.62 183 VAL A N 1
ATOM 1437 C CA . VAL A 1 183 ? 10.372 -2.745 -6.285 1.00 98.62 183 VAL A CA 1
ATOM 1438 C C . VAL A 1 183 ? 10.020 -1.311 -6.695 1.00 98.62 183 VAL A C 1
ATOM 1440 O O . VAL A 1 183 ? 9.919 -0.444 -5.829 1.00 98.62 183 VAL A O 1
ATOM 1443 N N . PHE A 1 184 ? 9.759 -1.065 -7.981 1.00 98.50 184 PHE A N 1
ATOM 1444 C CA . PHE A 1 184 ? 9.278 0.237 -8.452 1.00 98.50 184 PHE A CA 1
ATOM 1445 C C . PHE A 1 184 ? 7.939 0.601 -7.808 1.00 98.50 184 PHE A C 1
ATOM 1447 O O . PHE A 1 184 ? 7.800 1.684 -7.241 1.00 98.50 184 PHE A O 1
ATOM 1454 N N . SER A 1 185 ? 6.978 -0.328 -7.831 1.00 98.25 185 SER A N 1
ATOM 1455 C CA . SER A 1 185 ? 5.670 -0.136 -7.202 1.00 98.25 185 SER A CA 1
ATOM 1456 C C . SER A 1 185 ? 5.793 0.175 -5.712 1.00 98.25 185 SER A C 1
ATOM 1458 O O . SER A 1 185 ? 5.114 1.061 -5.197 1.00 98.25 185 SER A O 1
ATOM 1460 N N . TYR A 1 186 ? 6.709 -0.507 -5.025 1.00 98.44 186 TYR A N 1
ATOM 1461 C CA . TYR A 1 186 ? 7.028 -0.231 -3.632 1.00 98.44 186 TYR A CA 1
ATOM 1462 C C . TYR A 1 186 ? 7.581 1.188 -3.423 1.00 98.44 186 TYR A C 1
ATOM 1464 O O . TYR A 1 186 ? 7.194 1.842 -2.461 1.00 98.44 186 TYR A O 1
ATOM 1472 N N . GLY A 1 187 ? 8.413 1.707 -4.333 1.00 97.81 187 GLY A N 1
ATOM 1473 C CA . GLY A 1 187 ? 8.872 3.102 -4.305 1.00 97.81 187 GLY A CA 1
ATOM 1474 C C . GLY A 1 187 ? 7.721 4.112 -4.344 1.00 97.81 187 GLY A C 1
ATOM 1475 O O . GLY A 1 187 ? 7.701 5.053 -3.556 1.00 97.81 187 GLY A O 1
ATOM 1476 N N . ILE A 1 188 ? 6.714 3.882 -5.191 1.00 97.25 188 ILE A N 1
ATOM 1477 C CA . ILE A 1 188 ? 5.508 4.726 -5.234 1.00 97.25 188 ILE A CA 1
ATOM 1478 C C . ILE A 1 188 ? 4.733 4.649 -3.907 1.00 97.25 188 ILE A C 1
ATOM 1480 O O . ILE A 1 188 ? 4.351 5.681 -3.363 1.00 97.25 188 ILE A O 1
ATOM 1484 N N . ILE A 1 189 ? 4.595 3.455 -3.318 1.00 96.06 189 ILE A N 1
ATOM 1485 C CA . ILE A 1 189 ? 3.954 3.288 -2.000 1.00 96.06 189 ILE A CA 1
ATOM 1486 C C . ILE A 1 189 ? 4.722 4.036 -0.898 1.00 96.06 189 ILE A C 1
ATOM 1488 O O . ILE A 1 189 ? 4.108 4.607 0.001 1.00 96.06 189 ILE A O 1
ATOM 1492 N N . LEU A 1 190 ? 6.059 4.083 -0.951 1.00 95.56 190 LEU A N 1
ATOM 1493 C CA . LEU A 1 190 ? 6.847 4.877 -0.000 1.00 95.56 190 LEU A CA 1
ATOM 1494 C C . LEU A 1 190 ? 6.544 6.376 -0.109 1.00 95.56 190 LEU A C 1
ATOM 1496 O O . LEU A 1 190 ? 6.492 7.053 0.918 1.00 95.56 190 LEU A O 1
ATOM 1500 N N . GLN A 1 191 ? 6.295 6.891 -1.317 1.00 93.50 191 GLN A N 1
ATOM 1501 C CA . GLN A 1 191 ? 5.839 8.271 -1.492 1.00 93.50 191 GLN A CA 1
ATOM 1502 C C . GLN A 1 191 ? 4.457 8.482 -0.871 1.00 93.50 191 GLN A C 1
ATOM 1504 O O . GLN A 1 191 ? 4.250 9.492 -0.195 1.00 93.50 191 GLN A O 1
ATOM 1509 N N . GLU A 1 192 ? 3.529 7.544 -1.065 1.00 91.56 192 GLU A N 1
ATOM 1510 C CA . GLU A 1 192 ? 2.193 7.616 -0.463 1.00 91.56 192 GLU A CA 1
ATOM 1511 C C . GLU A 1 192 ? 2.268 7.619 1.070 1.00 91.56 192 GLU A C 1
ATOM 1513 O O . GLU A 1 192 ? 1.623 8.440 1.716 1.00 91.56 192 GLU A O 1
ATOM 1518 N N . ILE A 1 193 ? 3.106 6.761 1.665 1.00 89.62 193 ILE A N 1
ATOM 1519 C CA . ILE A 1 193 ? 3.317 6.701 3.121 1.00 89.62 193 ILE A CA 1
ATOM 1520 C C . ILE A 1 193 ? 3.927 8.008 3.647 1.00 89.62 193 ILE A C 1
ATOM 1522 O O . ILE A 1 193 ? 3.517 8.506 4.701 1.00 89.62 193 ILE A O 1
ATOM 1526 N N . LEU A 1 194 ? 4.919 8.555 2.938 1.00 88.12 194 LEU A N 1
ATOM 1527 C CA . LEU A 1 194 ? 5.643 9.753 3.355 1.00 88.12 194 LEU A CA 1
ATOM 1528 C C . LEU A 1 194 ? 4.769 11.007 3.288 1.00 88.12 194 LEU A C 1
ATOM 1530 O O . LEU A 1 194 ? 4.726 11.767 4.253 1.00 88.12 194 LEU A O 1
ATOM 1534 N N . LEU A 1 195 ? 4.086 11.215 2.159 1.00 85.81 195 LEU A N 1
ATOM 1535 C CA . LEU A 1 195 ? 3.267 12.405 1.912 1.00 85.81 195 LEU A CA 1
ATOM 1536 C C . LEU A 1 195 ? 1.829 12.264 2.421 1.00 85.81 195 LEU A C 1
ATOM 1538 O O . LEU A 1 195 ? 1.099 13.250 2.412 1.00 85.81 195 LEU A O 1
ATOM 1542 N N . ARG A 1 196 ? 1.423 11.057 2.841 1.00 81.69 196 ARG A N 1
ATOM 1543 C CA . ARG A 1 196 ? 0.026 10.702 3.149 1.00 81.69 196 ARG A CA 1
ATOM 1544 C C . ARG A 1 196 ? -0.930 11.141 2.043 1.00 81.69 196 ARG A C 1
ATOM 1546 O O . ARG A 1 196 ? -1.975 11.731 2.286 1.00 81.69 196 ARG A O 1
ATOM 1553 N N . GLY A 1 197 ? -0.520 10.884 0.810 1.00 80.62 197 GLY A N 1
ATOM 1554 C CA . GLY A 1 197 ? -1.218 11.330 -0.383 1.00 80.62 197 GLY A CA 1
ATOM 1555 C C . GLY A 1 197 ? -1.296 10.228 -1.421 1.00 80.62 197 GLY A C 1
ATOM 1556 O O . GLY A 1 197 ? -0.649 9.192 -1.303 1.00 80.62 197 GLY A O 1
ATOM 1557 N N . LEU A 1 198 ? -2.096 10.480 -2.452 1.00 85.00 198 LEU A N 1
ATOM 1558 C CA . LEU A 1 198 ? -2.180 9.643 -3.645 1.00 85.00 198 LEU A CA 1
ATOM 1559 C C . LEU A 1 198 ? -0.810 9.457 -4.332 1.00 85.00 198 LEU A C 1
ATOM 1561 O O . LEU A 1 198 ? 0.089 10.291 -4.160 1.00 85.00 198 LEU A O 1
ATOM 1565 N N . PRO A 1 199 ? -0.651 8.420 -5.175 1.00 89.25 199 PRO A N 1
ATOM 1566 C CA . PRO A 1 199 ? 0.471 8.349 -6.102 1.00 89.25 199 PRO A CA 1
ATOM 1567 C C . PRO A 1 199 ? 0.539 9.630 -6.927 1.00 89.25 199 PRO A C 1
ATOM 1569 O O . PRO A 1 199 ? -0.483 10.070 -7.455 1.00 89.25 199 PRO A O 1
ATOM 1572 N N . TYR A 1 200 ? 1.728 10.220 -7.048 1.00 90.75 200 TYR A N 1
ATOM 1573 C CA . TYR A 1 200 ? 1.929 11.468 -7.794 1.00 90.75 200 TYR A CA 1
ATOM 1574 C C . TYR A 1 200 ? 1.063 12.639 -7.277 1.00 90.75 200 TYR A C 1
ATOM 1576 O O . TYR A 1 200 ? 0.746 13.553 -8.032 1.00 90.75 200 TYR A O 1
ATOM 1584 N N . CYS A 1 201 ? 0.696 12.665 -5.988 1.00 83.31 201 CYS A N 1
ATOM 1585 C CA . CYS A 1 201 ? -0.187 13.697 -5.421 1.00 83.31 201 CYS A CA 1
ATOM 1586 C C . CYS A 1 201 ? 0.341 15.137 -5.509 1.00 83.31 201 CYS A C 1
ATOM 1588 O O . CYS A 1 201 ? -0.430 16.074 -5.320 1.00 83.31 201 CYS A O 1
ATOM 1590 N N . THR A 1 202 ? 1.634 15.339 -5.764 1.00 83.94 202 THR A N 1
ATOM 1591 C CA . THR A 1 202 ? 2.206 16.671 -6.024 1.00 83.94 202 THR A CA 1
ATOM 1592 C C . THR A 1 202 ? 1.829 17.218 -7.395 1.00 83.94 202 THR A C 1
ATOM 1594 O O . THR A 1 202 ? 1.867 18.424 -7.608 1.00 83.94 202 THR A O 1
ATOM 1597 N N . GLU A 1 203 ? 1.405 16.346 -8.303 1.00 82.69 203 GLU A N 1
ATOM 1598 C CA . GLU A 1 203 ? 1.027 16.660 -9.674 1.00 82.69 203 GLU A CA 1
ATOM 1599 C C . GLU A 1 203 ? -0.496 16.818 -9.802 1.00 82.69 203 GLU A C 1
ATOM 1601 O O . GLU A 1 203 ? -1.124 16.214 -10.669 1.00 82.69 203 GLU A O 1
ATOM 1606 N N . GLN A 1 204 ? -1.101 17.620 -8.917 1.00 66.56 204 GLN A N 1
ATOM 1607 C CA . GLN A 1 204 ? -2.553 17.682 -8.651 1.00 66.56 204 GLN A CA 1
ATOM 1608 C C . GLN A 1 204 ? -3.463 17.910 -9.877 1.00 66.56 204 GLN A C 1
ATOM 1610 O O . GLN A 1 204 ? -4.668 17.695 -9.783 1.00 66.56 204 GLN A O 1
ATOM 1615 N N . PHE A 1 205 ? -2.911 18.330 -11.018 1.00 78.06 205 PHE A N 1
ATOM 1616 C CA . PHE A 1 205 ? -3.656 18.636 -12.242 1.00 78.06 205 PHE A CA 1
ATOM 1617 C C . PHE A 1 205 ? -3.394 17.667 -13.404 1.00 78.06 205 PHE A C 1
ATOM 1619 O O . PHE A 1 205 ? -3.949 17.864 -14.483 1.00 78.06 205 PHE A O 1
ATOM 1626 N N . MET A 1 206 ? -2.547 16.646 -13.233 1.00 86.56 206 MET A N 1
ATOM 1627 C CA . MET A 1 206 ? -2.292 15.665 -14.290 1.00 86.56 206 MET A CA 1
ATOM 1628 C C . MET A 1 206 ? -3.198 14.443 -14.164 1.00 86.56 206 MET A C 1
ATOM 1630 O O . MET A 1 206 ? -3.265 13.787 -13.128 1.00 86.56 206 MET A O 1
ATOM 1634 N N . GLU A 1 207 ? -3.851 14.094 -15.270 1.00 89.88 207 GLU A N 1
ATOM 1635 C CA . GLU A 1 207 ? -4.618 12.857 -15.384 1.00 89.88 207 GLU A CA 1
ATOM 1636 C C . GLU A 1 207 ? -3.700 11.629 -15.325 1.00 89.88 207 GLU A C 1
ATOM 1638 O O . GLU A 1 207 ? -2.574 11.640 -15.839 1.00 89.88 207 GLU A O 1
ATOM 1643 N N . ALA A 1 208 ? -4.215 10.518 -14.787 1.00 90.62 208 ALA A N 1
ATOM 1644 C CA . ALA A 1 208 ? -3.467 9.266 -14.676 1.00 90.62 208 ALA A CA 1
ATOM 1645 C C . ALA A 1 208 ? -2.900 8.801 -16.029 1.00 90.62 208 ALA A C 1
ATOM 1647 O O . ALA A 1 208 ? -1.760 8.347 -16.109 1.00 90.62 208 ALA A O 1
ATOM 1648 N N . LYS A 1 209 ? -3.650 8.988 -17.121 1.00 91.75 209 LYS A N 1
ATOM 1649 C CA . LYS A 1 209 ? -3.193 8.673 -18.481 1.00 91.75 209 LYS A CA 1
ATOM 1650 C C . LYS A 1 209 ? -1.954 9.468 -18.892 1.00 91.75 209 LYS A C 1
ATOM 1652 O O . LYS A 1 209 ? -1.042 8.901 -19.503 1.00 91.75 209 LYS A O 1
ATOM 1657 N N . ALA A 1 210 ? -1.913 10.761 -18.574 1.00 93.62 210 ALA A N 1
ATOM 1658 C CA . ALA A 1 210 ? -0.767 11.613 -18.869 1.00 93.62 210 ALA A CA 1
ATOM 1659 C C . ALA A 1 210 ? 0.454 11.160 -18.058 1.00 93.62 210 ALA A C 1
ATOM 1661 O O . ALA A 1 210 ? 1.518 10.950 -18.635 1.00 93.62 210 ALA A O 1
ATOM 1662 N N . ILE A 1 211 ? 0.273 10.901 -16.760 1.00 94.12 211 ILE A N 1
ATOM 1663 C CA . ILE A 1 211 ? 1.322 10.386 -15.867 1.00 94.12 211 ILE A CA 1
ATOM 1664 C C . ILE A 1 211 ? 1.907 9.079 -16.409 1.00 94.12 211 ILE A C 1
ATOM 1666 O O . ILE A 1 211 ? 3.108 8.998 -16.664 1.00 94.12 211 ILE A O 1
ATOM 1670 N N . VAL A 1 212 ? 1.059 8.077 -16.664 1.00 94.12 212 VAL A N 1
ATOM 1671 C CA . VAL A 1 212 ? 1.476 6.761 -17.178 1.00 94.12 212 VAL A CA 1
ATOM 1672 C C . VAL A 1 212 ? 2.210 6.895 -18.514 1.00 94.12 212 VAL A C 1
ATOM 1674 O O . VAL A 1 212 ? 3.212 6.218 -18.743 1.00 94.12 212 VAL A O 1
ATOM 1677 N N . SER A 1 213 ? 1.757 7.798 -19.389 1.00 93.50 213 SER A N 1
ATOM 1678 C CA . SER A 1 213 ? 2.411 8.044 -20.679 1.00 93.50 213 SER A CA 1
ATOM 1679 C C . SER A 1 213 ? 3.814 8.632 -20.514 1.00 93.50 213 SER A C 1
ATOM 1681 O O . SER A 1 213 ? 4.734 8.174 -21.186 1.00 93.50 213 SER A O 1
ATOM 1683 N N . ARG A 1 214 ? 3.998 9.596 -19.605 1.00 94.56 214 ARG A N 1
ATOM 1684 C CA . ARG A 1 214 ? 5.303 10.222 -19.329 1.00 94.56 214 ARG A CA 1
ATOM 1685 C C . ARG A 1 214 ? 6.287 9.254 -18.676 1.00 94.56 214 ARG A C 1
ATOM 1687 O O . ARG A 1 214 ? 7.446 9.200 -19.077 1.00 94.56 214 ARG A O 1
ATOM 1694 N N . VAL A 1 215 ? 5.816 8.433 -17.732 1.00 94.62 215 VAL A N 1
ATOM 1695 C CA . VAL A 1 215 ? 6.626 7.354 -17.133 1.00 94.62 215 VAL A CA 1
ATOM 1696 C C . VAL A 1 215 ? 7.088 6.379 -18.215 1.00 94.62 215 VAL A C 1
ATOM 1698 O O . VAL A 1 215 ? 8.271 6.067 -18.295 1.00 94.62 215 VAL A O 1
ATOM 1701 N N . ARG A 1 216 ? 6.175 5.941 -19.089 1.00 93.69 216 ARG A N 1
ATOM 1702 C CA . ARG A 1 216 ? 6.481 5.005 -20.180 1.00 93.69 216 ARG A CA 1
ATOM 1703 C C . ARG A 1 216 ? 7.474 5.569 -21.202 1.00 93.69 216 ARG A C 1
ATOM 1705 O O . ARG A 1 216 ? 8.240 4.803 -21.775 1.00 93.69 216 ARG A O 1
ATOM 1712 N N . GLN A 1 217 ? 7.431 6.873 -21.475 1.00 91.88 217 GLN A N 1
ATOM 1713 C CA . GLN A 1 217 ? 8.299 7.512 -22.469 1.00 91.88 217 GLN A CA 1
ATOM 1714 C C . GLN A 1 217 ? 9.771 7.581 -22.043 1.00 91.88 217 GLN A C 1
ATOM 1716 O O . GLN A 1 217 ? 10.617 7.788 -22.910 1.00 91.88 217 GLN A O 1
ATOM 1721 N N . GLY A 1 218 ? 10.084 7.391 -20.755 1.00 84.81 218 GLY A N 1
ATOM 1722 C CA . GLY A 1 218 ? 11.463 7.433 -20.268 1.00 84.81 218 GLY A CA 1
ATOM 1723 C C . GLY A 1 218 ? 12.105 8.807 -20.482 1.00 84.81 218 GLY A C 1
ATOM 1724 O O . GLY A 1 218 ? 13.185 8.902 -21.062 1.00 84.81 218 GLY A O 1
ATOM 1725 N N . GLU A 1 219 ? 11.410 9.876 -20.070 1.00 90.12 219 GLU A N 1
ATOM 1726 C CA . GLU A 1 219 ? 11.910 11.258 -20.143 1.00 90.12 219 GLU A CA 1
ATOM 1727 C C . GLU A 1 219 ? 13.312 11.403 -19.512 1.00 90.12 219 GLU A C 1
ATOM 1729 O O . GLU A 1 219 ? 13.733 10.594 -18.685 1.00 90.12 219 GLU A O 1
ATOM 1734 N N . VAL A 1 220 ? 14.050 12.454 -19.882 1.00 88.69 220 VAL A N 1
ATOM 1735 C CA . VAL A 1 220 ? 15.352 12.776 -19.278 1.00 88.69 220 VAL A CA 1
ATOM 1736 C C . VAL A 1 220 ? 15.280 14.184 -18.672 1.00 88.69 220 VAL A C 1
ATOM 1738 O O . VAL A 1 220 ? 15.257 15.153 -19.433 1.00 88.69 220 VAL A O 1
ATOM 1741 N N . PRO A 1 221 ? 15.258 14.329 -17.330 1.00 90.50 221 PRO A N 1
ATOM 1742 C CA . PRO A 1 221 ? 15.272 13.264 -16.318 1.00 90.50 221 PRO A CA 1
ATOM 1743 C C . PRO A 1 221 ? 13.964 12.439 -16.283 1.00 90.50 221 PRO A C 1
ATOM 1745 O O . PRO A 1 221 ? 12.919 12.963 -16.673 1.00 90.50 221 PRO A O 1
ATOM 1748 N N . PRO A 1 222 ? 13.994 11.181 -15.790 1.00 93.62 222 PRO A N 1
ATOM 1749 C CA . PRO A 1 222 ? 12.807 10.329 -15.724 1.00 93.62 222 PRO A CA 1
ATOM 1750 C C . PRO A 1 222 ? 11.670 10.963 -14.930 1.00 93.62 222 PRO A C 1
ATOM 1752 O O . PRO A 1 222 ? 11.873 11.465 -13.823 1.00 93.62 222 PRO A O 1
ATOM 1755 N N . PHE A 1 223 ? 10.453 10.889 -15.468 1.00 94.75 223 PHE A N 1
ATOM 1756 C CA . PHE A 1 223 ? 9.276 11.424 -14.793 1.00 94.75 223 PHE A CA 1
ATOM 1757 C C . PHE A 1 223 ? 8.919 10.572 -13.562 1.00 94.75 223 PHE A C 1
ATOM 1759 O O . PHE A 1 223 ? 8.650 9.371 -13.683 1.00 94.75 223 PHE A O 1
ATOM 1766 N N . ARG A 1 224 ? 8.940 11.180 -12.369 1.00 93.69 224 ARG A N 1
ATOM 1767 C CA . ARG A 1 224 ? 8.730 10.536 -11.057 1.00 93.69 224 ARG A CA 1
ATOM 1768 C C . ARG A 1 224 ? 7.945 11.450 -10.112 1.00 93.69 224 ARG A C 1
ATOM 1770 O O . ARG A 1 224 ? 7.922 12.656 -10.356 1.00 93.69 224 ARG A O 1
ATOM 1777 N N . PRO A 1 225 ? 7.331 10.911 -9.038 1.00 91.44 225 PRO A N 1
ATOM 1778 C CA . PRO A 1 225 ? 6.688 11.741 -8.029 1.00 91.44 225 PRO A CA 1
ATOM 1779 C C . PRO A 1 225 ? 7.675 12.753 -7.451 1.00 91.44 225 PRO A C 1
ATOM 1781 O O . PRO A 1 225 ? 8.788 12.401 -7.047 1.00 91.44 225 PRO A O 1
ATOM 1784 N N . ASN A 1 226 ? 7.260 14.012 -7.403 1.00 87.31 226 ASN A N 1
ATOM 1785 C CA . ASN A 1 226 ? 8.042 15.058 -6.777 1.00 87.31 226 ASN A CA 1
ATOM 1786 C C . ASN A 1 226 ? 7.859 14.967 -5.261 1.00 87.31 226 ASN A C 1
ATOM 1788 O O . ASN A 1 226 ? 6.740 14.890 -4.763 1.00 87.31 226 ASN A O 1
ATOM 1792 N N . VAL A 1 227 ? 8.955 14.929 -4.511 1.00 84.06 227 VAL A N 1
ATOM 1793 C CA . VAL A 1 227 ? 8.897 14.801 -3.055 1.00 84.06 227 VAL A CA 1
ATOM 1794 C C . VAL A 1 227 ? 9.711 15.918 -2.438 1.00 84.06 227 VAL A C 1
ATOM 1796 O O . VAL A 1 227 ? 10.941 15.898 -2.444 1.00 84.06 227 VAL A O 1
ATOM 1799 N N . TYR A 1 228 ? 8.999 16.885 -1.873 1.00 72.00 228 TYR A N 1
ATOM 1800 C CA . TYR A 1 228 ? 9.581 17.912 -1.029 1.00 72.00 228 TYR A CA 1
ATOM 1801 C C . TYR A 1 228 ? 9.602 17.390 0.402 1.00 72.00 228 TYR A C 1
ATOM 1803 O O . TYR A 1 228 ? 8.557 17.066 0.960 1.00 72.00 228 TYR A O 1
ATOM 1811 N N . ALA A 1 229 ? 10.780 17.313 1.009 1.00 60.44 229 ALA A N 1
ATOM 1812 C CA . ALA A 1 229 ? 10.876 17.096 2.443 1.00 60.44 229 ALA A CA 1
ATOM 1813 C C . ALA A 1 229 ? 11.635 18.219 3.113 1.00 60.44 229 ALA A C 1
ATOM 1815 O O . ALA A 1 229 ? 12.572 18.789 2.553 1.00 60.44 229 ALA A O 1
ATOM 1816 N N . GLU A 1 230 ? 11.248 18.472 4.357 1.00 57.31 230 GLU A N 1
ATOM 1817 C CA . GLU A 1 230 ? 12.040 19.258 5.283 1.00 57.31 230 GLU A CA 1
ATOM 1818 C C . GLU A 1 230 ? 13.433 18.629 5.402 1.00 57.31 230 GLU A C 1
ATOM 1820 O O . GLU A 1 230 ? 13.621 17.534 5.943 1.00 57.31 230 GLU A O 1
ATOM 1825 N N . THR A 1 231 ? 14.428 19.341 4.882 1.00 59.66 231 THR A N 1
ATOM 1826 C CA . THR A 1 231 ? 15.840 18.944 4.789 1.00 59.66 231 THR A CA 1
ATOM 1827 C C . THR A 1 231 ? 16.551 18.855 6.145 1.00 59.66 231 THR A C 1
ATOM 1829 O O . THR A 1 231 ? 17.755 18.621 6.203 1.00 59.66 231 THR A O 1
ATOM 1832 N N . SER A 1 232 ? 15.820 18.997 7.250 1.00 67.44 232 SER A N 1
ATOM 1833 C CA . SER A 1 232 ? 16.370 19.051 8.604 1.00 67.44 232 SER A CA 1
ATOM 1834 C C . SER A 1 232 ? 16.562 17.671 9.250 1.00 67.44 232 SER A C 1
ATOM 1836 O O . SER A 1 232 ? 17.406 17.534 10.133 1.00 67.44 232 SER A O 1
ATOM 1838 N N . ASN A 1 233 ? 15.809 16.635 8.845 1.00 81.88 233 ASN A N 1
ATOM 1839 C CA . ASN A 1 233 ? 15.883 15.298 9.459 1.00 81.88 233 ASN A CA 1
ATOM 1840 C C . ASN A 1 233 ? 16.652 14.294 8.569 1.00 81.88 233 ASN A C 1
ATOM 1842 O O . ASN A 1 233 ? 16.129 13.874 7.533 1.00 81.88 233 ASN A O 1
ATOM 1846 N N . PRO A 1 234 ? 17.840 13.808 8.991 1.00 86.00 234 PRO A N 1
ATOM 1847 C CA . PRO A 1 234 ? 18.629 12.835 8.227 1.00 86.00 234 PRO A CA 1
ATOM 1848 C C . PRO A 1 234 ? 17.893 11.528 7.904 1.00 86.00 234 PRO A C 1
ATOM 1850 O O . PRO A 1 234 ? 18.169 10.895 6.886 1.00 86.00 234 PRO A O 1
ATOM 1853 N N . SER A 1 235 ? 16.949 11.116 8.755 1.00 87.56 235 SER A N 1
ATOM 1854 C CA . SER A 1 235 ? 16.176 9.882 8.561 1.00 87.56 235 SER A CA 1
ATOM 1855 C C . SER A 1 235 ? 15.189 10.029 7.399 1.00 87.56 235 SER A C 1
ATOM 1857 O O . SER A 1 235 ? 15.067 9.109 6.592 1.00 87.56 235 SER A O 1
ATOM 1859 N N . ASN A 1 236 ? 14.566 11.208 7.262 1.00 87.44 236 ASN A N 1
ATOM 1860 C CA . ASN A 1 236 ? 13.689 11.537 6.133 1.00 87.44 236 ASN A CA 1
ATOM 1861 C C . ASN A 1 236 ? 14.482 11.568 4.824 1.00 87.44 236 ASN A C 1
ATOM 1863 O O . ASN A 1 236 ? 14.061 10.972 3.838 1.00 87.44 236 ASN A O 1
ATOM 1867 N N . ILE A 1 237 ? 15.667 12.186 4.832 1.00 89.94 237 ILE A N 1
ATOM 1868 C CA . ILE A 1 237 ? 16.553 12.232 3.659 1.00 89.94 237 ILE A CA 1
ATOM 1869 C C . ILE A 1 237 ? 16.934 10.813 3.216 1.00 89.94 237 ILE A C 1
ATOM 1871 O O . ILE A 1 237 ? 16.818 10.468 2.042 1.00 89.94 237 ILE A O 1
ATOM 1875 N N . ALA A 1 238 ? 17.349 9.961 4.156 1.00 92.50 238 ALA A N 1
ATOM 1876 C CA . ALA A 1 238 ? 17.723 8.584 3.852 1.00 92.50 238 ALA A CA 1
ATOM 1877 C C . ALA A 1 238 ? 16.537 7.735 3.353 1.00 92.50 238 ALA A C 1
ATOM 1879 O O . ALA A 1 238 ? 16.729 6.866 2.499 1.00 92.50 238 ALA A O 1
ATOM 1880 N N . TYR A 1 239 ? 15.325 7.987 3.858 1.00 93.50 239 TYR A N 1
ATOM 1881 C CA . TYR A 1 239 ? 14.094 7.354 3.381 1.00 93.50 239 TYR A CA 1
ATOM 1882 C C . TYR A 1 239 ? 13.754 7.777 1.952 1.00 93.50 239 TYR A C 1
ATOM 1884 O O . TYR A 1 239 ? 13.474 6.920 1.117 1.00 93.50 239 TYR A O 1
ATOM 1892 N N . ILE A 1 240 ? 13.866 9.069 1.640 1.00 93.44 240 ILE A N 1
ATOM 1893 C CA . ILE A 1 240 ? 13.638 9.592 0.287 1.00 93.44 240 ILE A CA 1
ATOM 1894 C C . ILE A 1 240 ? 14.645 9.022 -0.698 1.00 93.44 240 ILE A C 1
ATOM 1896 O O . ILE A 1 240 ? 14.260 8.585 -1.774 1.00 93.44 240 ILE A O 1
ATOM 1900 N N . HIS A 1 241 ? 15.917 8.950 -0.316 1.00 95.00 241 HIS A N 1
ATOM 1901 C CA . HIS A 1 241 ? 16.942 8.361 -1.170 1.00 95.00 241 HIS A CA 1
ATOM 1902 C C . HIS A 1 241 ? 16.684 6.866 -1.427 1.00 95.00 241 HIS A C 1
ATOM 1904 O O . HIS A 1 241 ? 16.869 6.379 -2.537 1.00 95.00 241 HIS A O 1
ATOM 1910 N N . LEU A 1 242 ? 16.224 6.118 -0.415 1.00 97.06 242 LEU A N 1
ATOM 1911 C CA . LEU A 1 242 ? 15.814 4.720 -0.590 1.00 97.06 242 LEU A CA 1
ATOM 1912 C C . LEU A 1 242 ? 14.622 4.598 -1.549 1.00 97.06 242 LEU A C 1
ATOM 1914 O O . LEU A 1 242 ? 14.636 3.743 -2.429 1.00 97.06 242 LEU A O 1
ATOM 1918 N N . MET A 1 243 ? 13.607 5.440 -1.372 1.00 96.62 243 MET A N 1
ATOM 1919 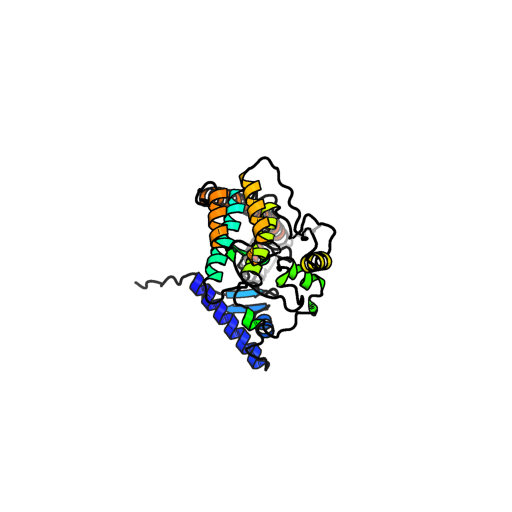C CA . MET A 1 243 ? 12.438 5.511 -2.246 1.00 96.62 243 MET A CA 1
ATOM 1920 C C . MET A 1 243 ? 12.834 5.842 -3.689 1.00 96.62 243 MET A C 1
ATOM 1922 O O . MET A 1 243 ? 12.366 5.177 -4.610 1.00 96.62 243 MET A O 1
ATOM 1926 N N . GLN A 1 244 ? 13.756 6.789 -3.877 1.00 95.94 244 GLN A N 1
ATOM 1927 C CA . GLN A 1 244 ? 14.254 7.174 -5.192 1.00 95.94 244 GLN A CA 1
ATOM 1928 C C . GLN A 1 244 ? 15.002 6.045 -5.900 1.00 95.94 244 GLN A C 1
ATOM 1930 O O . GLN A 1 244 ? 14.776 5.796 -7.080 1.00 95.94 244 GLN A O 1
ATOM 1935 N N . GLU A 1 245 ? 15.815 5.292 -5.164 1.00 97.25 245 GLU A N 1
ATOM 1936 C CA . GLU A 1 245 ? 16.473 4.105 -5.709 1.00 97.25 245 GLU A CA 1
ATOM 1937 C C . GLU A 1 245 ? 15.487 2.987 -6.081 1.00 97.25 245 GLU A C 1
ATOM 1939 O O . GLU A 1 245 ? 15.739 2.215 -7.006 1.00 97.25 245 GLU A O 1
ATOM 1944 N N . CYS A 1 246 ? 14.357 2.875 -5.374 1.00 98.25 246 CYS A N 1
ATOM 1945 C CA . CYS A 1 246 ? 13.344 1.863 -5.678 1.00 98.25 246 CYS A CA 1
ATOM 1946 C C . CYS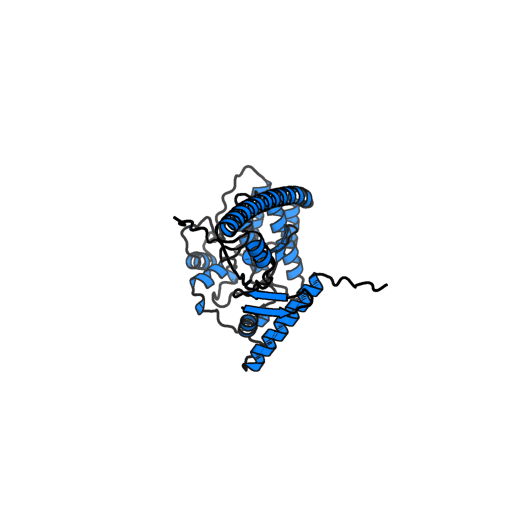 A 1 246 ? 12.674 2.108 -7.036 1.00 98.25 246 CYS A C 1
ATOM 1948 O O . CYS A 1 246 ? 12.332 1.143 -7.714 1.00 98.25 246 CYS A O 1
ATOM 1950 N N . TRP A 1 247 ? 12.526 3.366 -7.460 1.00 96.62 247 TRP A N 1
ATOM 1951 C CA . TRP A 1 247 ? 11.913 3.723 -8.742 1.00 96.62 247 TRP A CA 1
ATOM 1952 C C . TRP A 1 247 ? 12.917 4.140 -9.824 1.00 96.62 247 TRP A C 1
ATOM 1954 O O . TRP A 1 247 ? 12.550 4.838 -10.772 1.00 96.62 247 TRP A O 1
ATOM 1964 N N . GLU A 1 248 ? 14.180 3.729 -9.710 1.00 96.69 248 GLU A N 1
ATOM 1965 C CA . GLU A 1 248 ? 15.193 3.961 -10.747 1.00 96.69 248 GLU A CA 1
ATOM 1966 C C . GLU A 1 248 ? 14.723 3.507 -12.135 1.00 96.69 248 GLU A C 1
ATOM 1968 O O . GLU A 1 248 ? 13.984 2.525 -12.275 1.00 96.69 248 GLU A O 1
ATOM 1973 N N . GLU A 1 249 ? 15.144 4.230 -13.175 1.00 95.31 249 GLU A N 1
ATOM 1974 C CA . GLU A 1 249 ? 14.737 3.934 -14.556 1.00 95.31 249 GLU A CA 1
ATOM 1975 C C . GLU A 1 249 ? 15.236 2.551 -14.978 1.00 95.31 249 GLU A C 1
ATOM 1977 O O . GLU A 1 249 ? 14.463 1.721 -15.450 1.00 95.31 249 GLU A O 1
ATOM 1982 N N . SER A 1 250 ? 16.511 2.260 -14.706 1.00 95.50 250 SER A N 1
ATOM 1983 C CA . SER A 1 250 ? 17.093 0.945 -14.964 1.00 95.50 250 SER A CA 1
ATOM 1984 C C . SER A 1 250 ? 16.648 -0.074 -13.905 1.00 95.50 250 SER A C 1
ATOM 1986 O O . SER A 1 250 ? 16.998 0.081 -12.729 1.00 95.50 250 SER A O 1
ATOM 1988 N N . PRO A 1 251 ? 15.977 -1.181 -14.289 1.00 96.94 251 PRO A N 1
ATOM 1989 C CA . PRO A 1 251 ? 15.537 -2.212 -13.346 1.00 96.94 251 PRO A CA 1
ATOM 1990 C C . PRO A 1 251 ? 16.681 -2.850 -12.547 1.00 96.94 251 PRO A C 1
ATOM 1992 O O . PRO A 1 251 ? 16.476 -3.296 -11.422 1.00 96.94 251 PRO A O 1
ATOM 1995 N N . ALA A 1 252 ? 17.890 -2.886 -13.115 1.00 96.81 252 ALA A N 1
ATOM 1996 C CA . ALA A 1 252 ? 19.067 -3.489 -12.490 1.00 96.81 252 ALA A CA 1
ATOM 1997 C C . ALA A 1 252 ? 19.674 -2.634 -11.364 1.00 96.81 252 ALA A C 1
ATOM 1999 O O . ALA A 1 252 ? 20.403 -3.165 -10.528 1.00 96.81 252 ALA A O 1
ATOM 2000 N N . LEU A 1 253 ? 19.394 -1.325 -11.345 1.00 97.19 253 LEU A N 1
ATOM 2001 C CA . LEU A 1 253 ? 19.875 -0.414 -10.302 1.00 97.19 253 LEU A CA 1
ATOM 2002 C C . LEU A 1 253 ? 18.972 -0.416 -9.063 1.00 97.19 253 LEU A C 1
ATOM 2004 O O . LEU A 1 253 ? 19.391 0.033 -7.997 1.00 97.19 253 LEU A O 1
ATOM 2008 N N . ARG A 1 254 ? 17.755 -0.956 -9.182 1.00 98.19 254 ARG A N 1
ATOM 2009 C CA . ARG A 1 254 ? 16.797 -1.017 -8.078 1.00 98.19 254 ARG A CA 1
ATOM 2010 C C . ARG A 1 254 ? 17.270 -2.016 -7.010 1.00 98.19 254 ARG A C 1
ATOM 2012 O O . ARG A 1 254 ? 17.669 -3.138 -7.339 1.00 98.19 254 ARG A O 1
ATOM 2019 N N . PRO A 1 255 ? 17.211 -1.667 -5.714 1.00 98.19 255 PRO A N 1
ATOM 2020 C CA . PRO A 1 255 ? 17.618 -2.568 -4.645 1.00 98.19 255 PRO A CA 1
ATOM 2021 C C . PRO A 1 255 ? 16.616 -3.716 -4.476 1.00 98.19 255 PRO A C 1
ATOM 2023 O O . PRO A 1 255 ? 15.408 -3.526 -4.538 1.00 98.19 255 PRO A O 1
ATOM 2026 N N . ASN A 1 256 ? 17.094 -4.919 -4.161 1.00 97.69 256 ASN A N 1
ATOM 2027 C CA . ASN A 1 256 ? 16.195 -6.000 -3.747 1.00 97.69 256 ASN A CA 1
ATOM 2028 C C . ASN A 1 256 ? 15.613 -5.750 -2.337 1.00 97.69 256 ASN A C 1
ATOM 2030 O O . ASN A 1 256 ? 16.198 -5.032 -1.519 1.00 97.69 256 ASN A O 1
ATOM 2034 N N . PHE A 1 257 ? 14.497 -6.411 -2.008 1.00 98.25 257 PHE A N 1
ATOM 2035 C CA . PHE A 1 257 ? 13.815 -6.226 -0.720 1.00 98.25 257 PHE A CA 1
ATOM 2036 C C . PHE A 1 257 ? 14.665 -6.570 0.514 1.00 98.25 257 PHE A C 1
ATOM 2038 O O . PHE A 1 257 ? 14.459 -5.999 1.584 1.00 98.25 257 PHE A O 1
ATOM 2045 N N . PHE A 1 258 ? 15.673 -7.438 0.384 1.00 97.31 258 PHE A N 1
ATOM 2046 C CA . PHE A 1 258 ? 16.611 -7.707 1.476 1.00 97.31 258 PHE A CA 1
ATOM 2047 C C . PHE A 1 258 ? 17.473 -6.474 1.798 1.00 97.31 258 PHE A C 1
ATOM 2049 O O . PHE A 1 258 ? 17.602 -6.082 2.961 1.00 97.31 258 PHE A O 1
ATOM 2056 N N . SER A 1 259 ? 18.016 -5.819 0.769 1.00 97.56 259 SER A N 1
ATOM 2057 C CA . SER A 1 259 ? 18.760 -4.564 0.903 1.00 97.56 259 SER A CA 1
ATOM 2058 C C . SER A 1 259 ? 17.878 -3.429 1.427 1.00 97.56 259 SER A C 1
ATOM 2060 O O . SER A 1 259 ? 18.314 -2.680 2.305 1.00 97.56 259 SER A O 1
ATOM 2062 N N . ILE A 1 260 ? 16.632 -3.336 0.949 1.00 98.06 260 ILE A N 1
ATOM 2063 C CA . ILE A 1 260 ? 15.637 -2.355 1.412 1.00 98.06 260 ILE A CA 1
ATOM 2064 C C . ILE A 1 260 ? 15.406 -2.496 2.922 1.00 98.06 260 ILE A C 1
ATOM 2066 O O . ILE A 1 260 ? 15.571 -1.523 3.658 1.00 98.06 260 ILE A O 1
ATOM 2070 N N . LEU A 1 261 ? 15.120 -3.704 3.420 1.00 95.94 261 LEU A N 1
ATOM 2071 C CA . LEU A 1 261 ? 14.885 -3.941 4.851 1.00 95.94 261 LEU A CA 1
ATOM 2072 C C . LEU A 1 261 ? 16.082 -3.563 5.722 1.00 95.94 261 LEU A C 1
ATOM 2074 O O . LEU A 1 261 ? 15.927 -2.933 6.771 1.00 95.94 261 LEU A O 1
ATOM 2078 N N . ARG A 1 262 ? 17.298 -3.896 5.276 1.00 94.81 262 ARG A N 1
ATOM 2079 C CA . ARG A 1 262 ? 18.523 -3.511 5.986 1.00 94.81 262 ARG A CA 1
ATOM 2080 C C . ARG A 1 262 ? 18.663 -1.989 6.074 1.00 94.81 262 ARG A C 1
ATOM 2082 O O . ARG A 1 262 ? 19.145 -1.482 7.087 1.00 94.81 262 ARG A O 1
ATOM 2089 N N . ARG A 1 263 ? 18.259 -1.258 5.033 1.00 95.38 263 ARG A N 1
ATOM 2090 C CA . ARG A 1 263 ? 18.294 0.209 5.012 1.00 95.38 263 ARG A CA 1
ATOM 2091 C C . ARG A 1 263 ? 17.210 0.827 5.878 1.00 95.38 263 ARG A C 1
ATOM 2093 O O . ARG A 1 263 ? 17.542 1.712 6.657 1.00 95.38 263 ARG A O 1
ATOM 2100 N N . LEU A 1 264 ? 15.982 0.314 5.839 1.00 93.62 264 LEU A N 1
ATOM 2101 C CA . LEU A 1 264 ? 14.907 0.747 6.738 1.00 93.62 264 LEU A CA 1
ATOM 2102 C C . LEU A 1 264 ? 15.289 0.563 8.209 1.00 93.62 264 LEU A C 1
ATOM 2104 O O . LEU A 1 264 ? 15.122 1.483 9.005 1.00 93.62 264 LEU A O 1
ATOM 2108 N N . LYS A 1 265 ? 15.918 -0.567 8.565 1.00 90.94 265 LYS A N 1
ATOM 2109 C CA . LYS A 1 265 ? 16.420 -0.782 9.932 1.00 90.94 265 LYS A CA 1
ATOM 2110 C C . LYS A 1 265 ? 17.464 0.263 10.341 1.00 90.94 265 LYS A C 1
ATOM 2112 O O . LYS A 1 265 ? 17.442 0.737 11.474 1.00 90.94 265 LYS A O 1
ATOM 2117 N N . LYS A 1 266 ? 18.367 0.656 9.432 1.00 90.94 266 LYS A N 1
ATOM 2118 C CA . LYS A 1 266 ? 19.349 1.729 9.685 1.00 90.94 266 LYS A CA 1
ATOM 2119 C C . LYS A 1 266 ? 18.687 3.102 9.817 1.00 90.94 266 LYS A C 1
ATOM 2121 O O . LYS A 1 266 ? 19.047 3.846 10.723 1.00 90.94 266 LYS A O 1
ATOM 2126 N N . ILE A 1 267 ? 17.721 3.410 8.952 1.00 89.81 267 ILE A N 1
ATOM 2127 C CA . ILE A 1 267 ? 16.916 4.639 9.002 1.00 89.81 267 ILE A CA 1
ATOM 2128 C C . ILE A 1 267 ? 16.193 4.742 10.355 1.00 89.81 267 ILE A C 1
ATOM 2130 O O . ILE A 1 267 ? 16.180 5.804 10.969 1.00 89.81 267 ILE A O 1
ATOM 2134 N N . ASN A 1 268 ? 15.712 3.615 10.889 1.00 86.06 268 ASN A N 1
ATOM 2135 C CA . ASN A 1 268 ? 15.114 3.531 12.223 1.00 86.06 268 ASN A CA 1
ATOM 2136 C C . ASN A 1 268 ? 16.130 3.451 13.383 1.00 86.06 268 ASN A C 1
ATOM 2138 O O . ASN A 1 268 ? 15.787 3.039 14.492 1.00 86.06 268 ASN A O 1
ATOM 2142 N N . LYS A 1 269 ? 17.406 3.788 13.143 1.00 82.81 269 LYS A N 1
ATOM 2143 C CA . LYS A 1 269 ? 18.501 3.743 14.134 1.00 82.81 269 LYS A CA 1
ATOM 2144 C C . LYS A 1 269 ? 18.665 2.381 14.823 1.00 82.81 269 LYS A C 1
ATOM 2146 O O . LYS A 1 269 ? 19.063 2.310 15.981 1.00 82.81 269 LYS A O 1
ATOM 2151 N N . GLY A 1 270 ? 18.338 1.292 14.129 1.00 68.00 270 GLY A N 1
ATOM 2152 C CA . GLY A 1 270 ? 18.452 -0.068 14.652 1.00 68.00 270 GLY A CA 1
ATOM 2153 C C . GLY A 1 270 ? 17.413 -0.445 15.707 1.00 68.00 270 GLY A C 1
ATOM 2154 O O . GLY A 1 270 ? 17.453 -1.584 16.167 1.00 68.00 270 GLY A O 1
ATOM 2155 N N . ARG A 1 271 ? 16.480 0.453 16.058 1.00 66.06 271 ARG A N 1
ATOM 2156 C CA . ARG A 1 271 ? 15.344 0.110 16.915 1.00 66.06 271 ARG A CA 1
ATOM 2157 C C . ARG A 1 271 ? 14.483 -0.904 16.177 1.00 66.06 271 ARG A C 1
ATOM 2159 O O . ARG A 1 271 ? 14.082 -0.662 15.032 1.00 66.06 271 ARG A O 1
ATOM 2166 N N . ASP A 1 272 ? 14.206 -2.028 16.824 1.00 60.28 272 ASP A N 1
ATOM 2167 C CA . ASP A 1 272 ? 13.089 -2.854 16.393 1.00 60.28 272 ASP A CA 1
ATOM 2168 C C . ASP A 1 272 ? 11.821 -2.009 16.556 1.00 60.28 272 ASP A C 1
ATOM 2170 O O . ASP A 1 272 ? 11.720 -1.181 17.466 1.00 60.28 272 ASP A O 1
ATOM 2174 N N . VAL A 1 273 ? 10.914 -2.113 15.588 1.00 57.97 273 VAL A N 1
ATOM 2175 C CA . VAL A 1 273 ? 9.727 -1.261 15.526 1.00 57.97 273 VAL A CA 1
ATOM 2176 C C . VAL A 1 273 ? 8.782 -1.717 16.645 1.00 57.97 273 VAL A C 1
ATOM 2178 O O . VAL A 1 273 ? 7.923 -2.565 16.433 1.00 57.97 273 VAL A O 1
ATOM 2181 N N . ASN A 1 274 ? 8.996 -1.235 17.873 1.00 55.00 274 ASN A N 1
ATOM 2182 C CA . ASN A 1 274 ? 8.141 -1.545 19.017 1.00 55.00 274 ASN A CA 1
ATOM 2183 C C . ASN A 1 274 ? 6.932 -0.603 18.997 1.00 55.00 274 ASN A C 1
ATOM 2185 O O . ASN A 1 274 ? 6.885 0.410 19.685 1.00 55.00 274 ASN A O 1
ATOM 2189 N N . ILE A 1 275 ? 5.996 -0.909 18.099 1.00 59.97 275 ILE A N 1
ATOM 2190 C CA . ILE A 1 275 ? 4.782 -0.126 17.817 1.00 59.97 275 ILE A CA 1
ATOM 2191 C C . ILE A 1 275 ? 3.728 -0.381 18.901 1.00 59.97 275 ILE A C 1
ATOM 2193 O O . ILE A 1 275 ? 2.812 0.419 19.055 1.00 59.97 275 ILE A O 1
ATOM 2197 N N . MET A 1 276 ? 3.871 -1.466 19.677 1.00 54.53 276 MET A N 1
ATOM 2198 C CA . MET A 1 276 ? 2.877 -1.877 20.668 1.00 54.53 276 MET A CA 1
ATOM 2199 C C . MET A 1 276 ? 2.587 -0.785 21.695 1.00 54.53 276 MET A C 1
ATOM 2201 O O . MET A 1 276 ? 1.421 -0.553 21.975 1.00 54.53 276 MET A O 1
ATOM 2205 N N . ASP A 1 277 ? 3.590 -0.046 22.169 1.00 57.53 277 ASP A N 1
ATOM 2206 C CA . ASP A 1 277 ? 3.367 1.002 23.175 1.00 57.53 277 ASP A CA 1
ATOM 2207 C C . ASP A 1 277 ? 2.532 2.173 22.614 1.00 57.53 277 ASP A C 1
ATOM 2209 O O . ASP A 1 277 ? 1.620 2.674 23.270 1.00 57.53 277 ASP A O 1
ATOM 2213 N N . ASN A 1 278 ? 2.769 2.562 21.354 1.00 60.59 278 ASN A N 1
ATOM 2214 C CA . ASN A 1 278 ? 1.961 3.589 20.683 1.00 60.59 278 ASN A CA 1
ATOM 2215 C C . ASN A 1 278 ? 0.578 3.069 20.275 1.00 60.59 278 ASN A C 1
ATOM 2217 O O . ASN A 1 278 ? -0.384 3.833 20.256 1.00 60.59 278 ASN A O 1
ATOM 2221 N N . MET A 1 279 ? 0.469 1.782 19.939 1.00 58.44 279 MET A N 1
ATOM 2222 C CA . MET A 1 279 ? -0.804 1.131 19.634 1.00 58.44 279 MET A CA 1
ATOM 2223 C C . MET A 1 279 ? -1.679 0.988 20.869 1.00 58.44 279 MET A C 1
ATOM 2225 O O . MET A 1 279 ? -2.875 1.207 20.748 1.00 58.44 279 MET A O 1
ATOM 2229 N N . ILE A 1 280 ? -1.106 0.658 22.031 1.00 62.94 280 ILE A N 1
ATOM 2230 C CA . ILE A 1 280 ? -1.824 0.610 23.310 1.00 62.94 280 ILE A CA 1
ATOM 2231 C C . ILE A 1 280 ? -2.413 1.991 23.589 1.00 62.94 280 ILE A C 1
ATOM 2233 O O . ILE A 1 280 ? -3.625 2.114 23.721 1.00 62.94 280 ILE A O 1
ATOM 2237 N N . ALA A 1 281 ? -1.593 3.042 23.518 1.00 62.72 281 ALA A N 1
ATOM 2238 C CA . ALA A 1 281 ? -2.061 4.410 23.734 1.00 62.72 281 ALA A CA 1
ATOM 2239 C C . ALA A 1 281 ? -3.133 4.859 22.717 1.00 62.72 281 ALA A C 1
ATOM 2241 O O . ALA A 1 281 ? -4.008 5.664 23.035 1.00 62.72 281 ALA A O 1
ATOM 2242 N N . MET A 1 282 ? -3.075 4.372 21.474 1.00 60.00 282 MET A N 1
ATOM 2243 C CA . MET A 1 282 ? -4.066 4.688 20.441 1.00 60.00 282 MET A CA 1
ATOM 2244 C C . MET A 1 282 ? -5.359 3.872 20.600 1.00 60.00 282 MET A C 1
ATOM 2246 O O . MET A 1 282 ? -6.444 4.414 20.400 1.00 60.00 282 MET A O 1
ATOM 2250 N N . MET A 1 283 ? -5.254 2.597 20.987 1.00 60.28 283 MET A N 1
ATOM 2251 C CA . MET A 1 283 ? -6.390 1.729 21.303 1.00 60.28 283 MET A CA 1
ATOM 2252 C C . MET A 1 283 ? -7.141 2.222 22.533 1.00 60.28 283 MET A C 1
ATOM 2254 O O . MET A 1 283 ? -8.366 2.231 22.500 1.00 60.28 283 MET A O 1
ATOM 2258 N N . GLU A 1 284 ? -6.437 2.676 23.569 1.00 66.69 284 GLU A N 1
ATOM 2259 C CA . GLU A 1 284 ? -7.046 3.307 24.744 1.00 66.69 284 GLU A CA 1
ATOM 2260 C C . GLU A 1 284 ? -7.896 4.507 24.319 1.00 66.69 284 GLU A C 1
ATOM 2262 O O . GLU A 1 284 ? -9.102 4.500 24.525 1.00 66.69 284 GLU A O 1
ATOM 2267 N N . ARG A 1 285 ? -7.326 5.458 23.566 1.00 63.59 285 ARG A N 1
ATOM 2268 C CA . ARG A 1 285 ? -8.070 6.641 23.090 1.00 63.59 285 ARG A CA 1
ATOM 2269 C C . ARG A 1 285 ? -9.279 6.309 22.219 1.00 63.59 285 ARG A C 1
ATOM 2271 O O . ARG A 1 285 ? -10.291 7.002 22.283 1.00 63.59 285 ARG A O 1
ATOM 2278 N N . TYR A 1 286 ? -9.159 5.302 21.356 1.00 59.56 286 TYR A N 1
ATOM 2279 C CA . TYR A 1 286 ? -10.271 4.876 20.508 1.00 59.56 286 TYR A CA 1
ATOM 2280 C C . TYR A 1 286 ? -11.370 4.188 21.326 1.00 59.56 286 TYR A C 1
ATOM 2282 O O . TYR A 1 286 ? -12.551 4.414 21.069 1.00 59.56 286 TYR A O 1
ATOM 2290 N N . THR A 1 287 ? -10.981 3.394 22.326 1.00 65.31 287 THR A N 1
ATOM 2291 C CA . THR A 1 287 ? -11.904 2.743 23.264 1.00 65.31 287 THR A CA 1
ATOM 2292 C C . THR A 1 287 ? -12.632 3.788 24.102 1.00 65.31 287 THR A C 1
ATOM 2294 O O . THR A 1 287 ? -13.856 3.759 24.142 1.00 65.31 287 THR A O 1
ATOM 2297 N N . ASP A 1 288 ? -11.914 4.772 24.648 1.00 71.12 288 ASP A N 1
ATOM 2298 C CA . ASP A 1 288 ? -12.493 5.882 25.415 1.00 71.12 288 ASP A CA 1
ATOM 2299 C C . ASP A 1 288 ? -13.526 6.658 24.581 1.00 71.12 288 ASP A C 1
ATOM 2301 O O . ASP A 1 288 ? -14.651 6.899 25.016 1.00 71.12 288 ASP A O 1
ATOM 2305 N N . HIS A 1 289 ? -13.183 6.996 23.332 1.00 70.44 289 HIS A N 1
ATOM 2306 C CA . HIS A 1 289 ? -14.100 7.705 22.440 1.00 70.44 289 HIS A CA 1
ATOM 2307 C C . HIS A 1 289 ? -15.345 6.877 22.084 1.00 70.44 289 HIS A C 1
ATOM 2309 O O . HIS A 1 289 ? -16.452 7.415 22.006 1.00 70.44 289 HIS A O 1
ATOM 2315 N N . LEU A 1 290 ? -15.177 5.568 21.865 1.00 65.81 290 LEU A N 1
ATOM 2316 C CA . LEU A 1 290 ? -16.292 4.649 21.642 1.00 65.81 290 LEU A CA 1
ATOM 2317 C C . LEU A 1 290 ? -17.193 4.551 22.870 1.00 65.81 290 LEU A C 1
ATOM 2319 O O . LEU A 1 290 ? -18.411 4.555 22.717 1.00 65.81 290 LEU A O 1
ATOM 2323 N N . GLU A 1 291 ? -16.621 4.480 24.069 1.00 78.69 291 GLU A N 1
ATOM 2324 C CA . GLU A 1 291 ? -17.390 4.469 25.311 1.00 78.69 291 GLU A CA 1
ATOM 2325 C C . GLU A 1 291 ? -18.216 5.746 25.474 1.00 78.69 291 GLU A C 1
ATOM 2327 O O . GLU A 1 291 ? -19.396 5.665 25.823 1.00 78.69 291 GLU A O 1
ATOM 2332 N N . ASP A 1 292 ? -17.647 6.910 25.156 1.00 82.00 292 ASP A N 1
ATOM 2333 C CA . ASP A 1 292 ? -18.372 8.182 25.189 1.00 82.00 292 ASP A CA 1
ATOM 2334 C C . ASP A 1 292 ? -19.518 8.217 24.166 1.00 82.00 292 ASP A C 1
ATOM 2336 O O . ASP A 1 292 ? -20.645 8.580 24.512 1.00 82.00 292 ASP A O 1
ATOM 2340 N N . LEU A 1 293 ? -19.274 7.761 22.932 1.00 77.25 293 LEU A N 1
ATOM 2341 C CA . LEU A 1 293 ? -20.305 7.6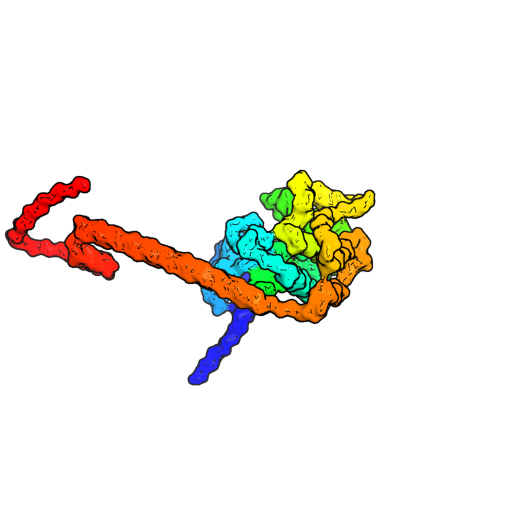41 21.893 1.00 77.25 293 LEU A CA 1
ATOM 2342 C C . LEU A 1 293 ? -21.428 6.680 22.299 1.00 77.25 293 LEU A C 1
ATOM 2344 O O . LEU A 1 293 ? -22.608 6.981 22.105 1.00 77.25 293 LEU A O 1
ATOM 2348 N N . VAL A 1 294 ? -21.079 5.519 22.859 1.00 82.12 294 VAL A N 1
ATOM 2349 C CA . VAL A 1 294 ? -22.054 4.539 23.354 1.00 82.12 294 VAL A CA 1
ATOM 2350 C C . VAL A 1 294 ? -22.869 5.151 24.486 1.00 82.12 294 VAL A C 1
ATOM 2352 O O . VAL A 1 294 ? -24.094 5.029 24.481 1.00 82.12 294 VAL A O 1
ATOM 2355 N N . ARG A 1 295 ? -22.226 5.855 25.423 1.00 88.25 295 ARG A N 1
ATOM 2356 C CA . ARG A 1 295 ? -22.903 6.529 26.536 1.00 88.25 295 ARG A CA 1
ATOM 2357 C C . ARG A 1 295 ? -23.890 7.580 26.032 1.00 88.25 295 ARG A C 1
ATOM 2359 O O . ARG A 1 295 ? -25.041 7.580 26.462 1.00 88.25 295 ARG A O 1
ATOM 2366 N N . GLU A 1 296 ? -23.481 8.420 25.086 1.00 89.62 296 GLU A N 1
ATOM 2367 C CA . GLU A 1 296 ? -24.338 9.456 24.505 1.00 89.62 296 GLU A CA 1
ATOM 2368 C C . GLU A 1 296 ? -25.530 8.856 23.745 1.00 89.62 296 GLU A C 1
ATOM 2370 O O . GLU A 1 296 ? -26.673 9.273 23.942 1.00 89.62 296 GLU A O 1
ATOM 2375 N N . ARG A 1 297 ? -25.302 7.824 22.922 1.00 86.19 297 ARG A N 1
ATOM 2376 C CA . ARG A 1 297 ? -26.384 7.131 22.205 1.00 86.19 297 ARG A CA 1
ATOM 2377 C C . ARG A 1 297 ? -27.342 6.409 23.140 1.00 86.19 297 ARG A C 1
ATOM 2379 O O . ARG A 1 297 ? -28.544 6.421 22.888 1.00 86.19 297 ARG A O 1
ATOM 2386 N N . THR A 1 298 ? -26.831 5.819 24.215 1.00 88.88 298 THR A N 1
ATOM 2387 C CA . THR A 1 298 ? -27.662 5.169 25.235 1.00 88.88 298 THR A CA 1
ATOM 2388 C C . THR A 1 298 ? -28.542 6.200 25.938 1.00 88.88 298 THR A C 1
ATOM 2390 O O . THR A 1 298 ? -29.741 5.977 26.074 1.00 88.88 298 THR A O 1
ATOM 2393 N N . HIS A 1 299 ? -27.989 7.368 26.278 1.00 94.50 299 HIS A N 1
ATOM 2394 C CA . HIS A 1 299 ? -28.754 8.471 26.860 1.00 94.50 299 HIS A CA 1
ATOM 2395 C C . HIS A 1 299 ? -29.860 8.976 25.918 1.00 94.50 299 HIS A C 1
ATOM 2397 O O . HIS A 1 299 ? -31.014 9.097 26.322 1.00 94.50 299 HIS A O 1
ATOM 2403 N N . GLN A 1 300 ? -29.542 9.209 24.638 1.00 90.44 300 GLN A N 1
ATOM 2404 C CA . GLN A 1 300 ? -30.534 9.614 23.630 1.00 90.44 300 GLN A CA 1
ATOM 2405 C C . GLN A 1 300 ? -31.656 8.575 23.479 1.00 90.44 300 GLN A C 1
ATOM 2407 O O . GLN A 1 300 ? -32.828 8.932 23.355 1.00 90.44 300 GLN A O 1
ATOM 2412 N N . LEU A 1 301 ? -31.307 7.286 23.504 1.00 90.69 301 LEU A N 1
ATOM 2413 C CA . LEU A 1 301 ? -32.276 6.198 23.418 1.00 90.69 301 LEU A CA 1
ATOM 2414 C C . LEU A 1 301 ? -33.199 6.159 24.643 1.00 90.69 301 LEU A C 1
ATOM 2416 O O . LEU A 1 301 ? -34.397 5.920 24.496 1.00 90.69 301 LEU A O 1
ATOM 2420 N N . GLU A 1 302 ? -32.668 6.399 25.842 1.00 93.38 302 GLU A N 1
ATOM 2421 C CA . GLU A 1 302 ? -33.462 6.469 27.070 1.00 93.38 302 GLU A CA 1
ATOM 2422 C C . GLU A 1 302 ? -34.433 7.656 27.066 1.00 93.38 302 GLU A C 1
ATOM 2424 O O . GLU A 1 302 ? -35.607 7.481 27.403 1.00 93.38 302 GLU A O 1
ATOM 2429 N N . GLU A 1 303 ? -33.994 8.838 26.627 1.00 94.06 303 GLU A N 1
ATOM 2430 C CA . GLU A 1 303 ? -34.863 10.016 26.506 1.00 94.06 303 GLU A CA 1
ATOM 2431 C C . GLU A 1 303 ? -35.997 9.803 25.494 1.00 94.06 303 GLU A C 1
ATOM 2433 O O . GLU A 1 303 ? -37.162 10.099 25.787 1.00 94.06 303 GLU A O 1
ATOM 2438 N N . GLU A 1 304 ? -35.692 9.245 24.319 1.00 89.12 304 GLU A N 1
ATOM 2439 C CA . GLU A 1 304 ? -36.704 8.935 23.302 1.00 89.12 304 GLU A CA 1
ATOM 2440 C C . GLU A 1 304 ? -37.661 7.830 23.759 1.00 89.12 304 GLU A C 1
ATOM 2442 O O . GLU A 1 304 ? -38.873 7.918 23.532 1.00 89.12 304 GLU A O 1
ATOM 2447 N N . LYS A 1 305 ? -37.162 6.826 24.490 1.00 90.31 305 LYS A N 1
ATOM 2448 C CA . LYS A 1 305 ? -38.012 5.815 25.126 1.00 90.31 305 LYS A CA 1
ATOM 2449 C C . LYS A 1 305 ? -38.980 6.455 26.123 1.00 90.31 305 LYS A C 1
ATOM 2451 O O . LYS A 1 305 ? -40.167 6.140 26.090 1.00 90.31 305 LYS A O 1
ATOM 2456 N N . LEU A 1 306 ? -38.510 7.371 26.975 1.00 91.62 306 LEU A N 1
ATOM 2457 C CA . LEU A 1 306 ? -39.358 8.074 27.945 1.00 91.62 306 LEU A CA 1
ATOM 2458 C C . LEU A 1 306 ? -40.422 8.944 27.264 1.00 91.62 306 LEU A C 1
ATOM 2460 O O . LEU A 1 306 ? -41.576 8.940 27.697 1.00 91.62 306 LEU A O 1
ATOM 2464 N N . ARG A 1 307 ? -40.072 9.655 26.182 1.00 89.88 307 ARG A N 1
ATOM 2465 C CA . ARG A 1 307 ? -41.049 10.412 25.377 1.00 89.88 307 ARG A CA 1
ATOM 2466 C C . ARG A 1 307 ? -42.101 9.504 24.757 1.00 89.88 307 ARG A C 1
ATOM 2468 O O . ARG A 1 307 ? -43.290 9.809 24.847 1.00 89.88 307 ARG A O 1
ATOM 2475 N N . THR A 1 308 ? -41.668 8.398 24.158 1.00 87.62 308 THR A N 1
ATOM 2476 C CA . THR A 1 308 ? -42.559 7.420 23.523 1.00 87.62 308 THR A CA 1
ATOM 2477 C C . THR A 1 308 ? -43.510 6.811 24.552 1.00 87.62 308 THR A C 1
ATOM 2479 O O . THR A 1 308 ? -44.717 6.763 24.324 1.00 87.62 308 THR A O 1
ATOM 2482 N N . ASP A 1 309 ? -42.996 6.436 25.726 1.00 87.38 309 ASP A N 1
ATOM 2483 C CA . ASP A 1 309 ? -43.793 5.914 26.837 1.00 87.38 309 ASP A CA 1
ATOM 2484 C C . ASP A 1 309 ? -44.803 6.953 27.351 1.00 87.38 309 ASP A C 1
ATOM 2486 O O . ASP A 1 309 ? -45.970 6.631 27.565 1.00 87.38 309 ASP A O 1
ATOM 2490 N N . ALA A 1 310 ? -44.399 8.218 27.501 1.00 87.56 310 ALA A N 1
ATOM 2491 C CA . ALA A 1 310 ? -45.293 9.289 27.938 1.00 87.56 310 ALA A CA 1
ATOM 2492 C C . ALA A 1 310 ? -46.430 9.559 26.937 1.00 87.56 310 ALA A C 1
ATOM 2494 O O . ALA A 1 310 ? -47.569 9.786 27.350 1.00 87.56 310 ALA A O 1
ATOM 2495 N N . LEU A 1 311 ? -46.140 9.519 25.633 1.00 86.69 311 LEU A N 1
ATOM 2496 C CA . LEU A 1 311 ? -47.153 9.621 24.579 1.00 86.69 311 LEU A CA 1
ATOM 2497 C C . LEU A 1 311 ? -48.105 8.420 24.603 1.00 86.69 311 LEU A C 1
ATOM 2499 O O . LEU A 1 311 ? -49.321 8.605 24.552 1.00 86.69 311 LEU A O 1
ATOM 2503 N N . LEU A 1 312 ? -47.572 7.207 24.759 1.00 85.62 312 LEU A N 1
ATOM 2504 C CA . LEU A 1 312 ? -48.365 5.982 24.844 1.00 85.62 312 LEU A CA 1
ATOM 2505 C C . LEU A 1 312 ? -49.347 6.031 26.026 1.00 85.62 312 LEU A C 1
ATOM 2507 O O . LEU A 1 312 ? -50.527 5.737 25.855 1.00 85.62 312 LEU A O 1
ATOM 2511 N N . TYR A 1 313 ? -48.894 6.486 27.200 1.00 84.88 313 TYR A N 1
ATOM 2512 C CA . TYR A 1 313 ? -49.744 6.637 28.388 1.00 84.88 313 TYR A CA 1
ATOM 2513 C C . TYR A 1 313 ? -50.737 7.806 28.313 1.00 84.88 313 TYR A C 1
ATOM 2515 O O . TYR A 1 313 ? -51.660 7.863 29.124 1.00 84.88 313 TYR A O 1
ATOM 2523 N N . ARG A 1 314 ? -50.568 8.746 27.372 1.00 82.81 314 ARG A N 1
ATOM 2524 C CA . ARG A 1 314 ? -51.585 9.768 27.066 1.00 82.81 314 ARG A CA 1
ATOM 2525 C C . ARG A 1 314 ? -52.690 9.234 26.160 1.00 82.81 314 ARG A C 1
ATOM 2527 O O . ARG A 1 314 ? -53.813 9.711 26.256 1.00 82.81 314 ARG A O 1
ATOM 2534 N N . MET A 1 315 ? -52.377 8.273 25.290 1.00 81.31 315 MET A N 1
ATOM 2535 C CA . MET A 1 315 ? -53.338 7.691 24.348 1.00 81.31 315 MET A CA 1
ATOM 2536 C C . MET A 1 315 ? -54.067 6.464 24.905 1.00 81.31 315 MET A C 1
ATOM 2538 O O . MET A 1 315 ? -55.198 6.200 24.506 1.00 81.31 315 MET A O 1
ATOM 2542 N N . LEU A 1 316 ? -53.438 5.710 25.812 1.00 82.69 316 LEU A N 1
ATOM 2543 C CA . LEU A 1 316 ? -53.966 4.456 26.351 1.00 82.69 316 LEU A CA 1
ATOM 2544 C C . LEU A 1 316 ? -53.817 4.390 27.881 1.00 82.69 316 LEU A C 1
ATOM 2546 O O . LEU A 1 316 ? -52.809 4.855 28.422 1.00 82.69 316 LEU A O 1
ATOM 2550 N N . PRO A 1 317 ? -54.763 3.750 28.598 1.00 85.69 317 PRO A N 1
ATOM 2551 C CA . PRO A 1 317 ? -54.587 3.423 30.010 1.00 85.69 317 PRO A CA 1
ATOM 2552 C C . PRO A 1 317 ? -53.305 2.614 30.238 1.00 85.69 317 PRO A C 1
ATOM 2554 O O . PRO A 1 317 ? -52.967 1.740 29.438 1.00 85.69 317 PRO A O 1
ATOM 2557 N N . ARG A 1 318 ? -52.611 2.859 31.360 1.00 83.88 318 ARG A N 1
ATOM 2558 C CA . ARG A 1 318 ? -51.323 2.208 31.679 1.00 83.88 318 ARG A CA 1
ATOM 2559 C C . ARG A 1 318 ? -51.361 0.685 31.561 1.00 83.88 318 ARG A C 1
ATOM 2561 O O . ARG A 1 318 ? -50.444 0.106 30.995 1.00 83.88 318 ARG A O 1
ATOM 2568 N N . THR A 1 319 ? -52.432 0.055 32.038 1.00 84.12 319 THR A N 1
ATOM 2569 C CA . THR A 1 319 ? -52.625 -1.402 31.981 1.00 84.12 319 THR A CA 1
ATOM 2570 C C . THR A 1 319 ? -52.631 -1.934 30.547 1.00 84.12 319 THR A C 1
ATOM 2572 O O . THR A 1 319 ? -51.983 -2.935 30.259 1.00 84.12 319 THR A O 1
ATOM 2575 N N . VAL A 1 320 ? -53.299 -1.229 29.633 1.00 83.75 320 VAL A N 1
ATOM 2576 C CA . VAL A 1 320 ? -53.393 -1.584 28.209 1.00 83.75 320 VAL A CA 1
ATOM 2577 C C . VAL A 1 320 ? -52.063 -1.322 27.493 1.00 83.75 320 VAL A C 1
ATOM 2579 O O . VAL A 1 320 ? -51.589 -2.154 26.721 1.00 83.75 320 VAL A O 1
ATOM 2582 N N . ALA A 1 321 ? -51.422 -0.187 27.784 1.00 86.75 321 ALA A N 1
ATOM 2583 C CA . ALA A 1 321 ? -50.122 0.185 27.229 1.00 86.75 321 ALA A CA 1
ATOM 2584 C C . ALA A 1 321 ? -49.001 -0.799 27.624 1.00 86.75 321 ALA A C 1
ATOM 2586 O O . ALA A 1 321 ? -48.189 -1.181 26.782 1.00 86.75 321 ALA A O 1
ATOM 2587 N N . GLU A 1 322 ? -48.962 -1.248 28.883 1.00 87.06 322 GLU A N 1
ATOM 2588 C CA . GLU A 1 322 ? -47.975 -2.226 29.359 1.00 87.06 322 GLU A CA 1
ATOM 2589 C C . GLU A 1 322 ? -48.186 -3.617 28.746 1.00 87.06 322 GLU A C 1
ATOM 2591 O O . GLU A 1 322 ? -47.210 -4.247 28.336 1.00 87.06 322 GLU A O 1
ATOM 2596 N N . GLN A 1 323 ? -49.438 -4.070 28.604 1.00 85.06 323 GLN A N 1
ATOM 2597 C CA . GLN A 1 323 ? -49.758 -5.333 27.925 1.00 85.06 323 GLN A CA 1
ATOM 2598 C C . GLN A 1 323 ? -49.331 -5.313 26.450 1.00 85.06 323 GLN A C 1
ATOM 2600 O O . GLN A 1 323 ? -48.709 -6.267 25.979 1.00 85.06 323 GLN A O 1
ATOM 2605 N N . LEU A 1 324 ? -49.563 -4.200 25.740 1.00 83.31 324 LEU A N 1
ATOM 2606 C CA . LEU A 1 324 ? -49.103 -4.021 24.356 1.00 83.31 324 LEU A CA 1
ATOM 2607 C C . LEU A 1 324 ? -47.580 -4.013 24.236 1.00 83.31 324 LEU A C 1
ATOM 2609 O O . LEU A 1 324 ? -47.038 -4.657 23.340 1.00 83.31 324 LEU A O 1
ATOM 2613 N N . LYS A 1 325 ? -46.874 -3.337 25.152 1.00 83.69 325 LYS A N 1
ATOM 2614 C CA . LYS A 1 325 ? -45.400 -3.344 25.188 1.00 83.69 325 LYS A CA 1
ATOM 2615 C C . LYS A 1 325 ? -44.823 -4.743 25.413 1.00 83.69 325 LYS A C 1
ATOM 2617 O O . LYS A 1 325 ? -43.715 -5.018 24.963 1.00 83.69 325 LYS A O 1
ATOM 2622 N N . GLN A 1 326 ? -45.562 -5.617 26.092 1.00 87.69 326 GLN A N 1
ATOM 2623 C CA . GLN A 1 326 ? -45.199 -7.019 26.311 1.00 87.69 326 GLN A CA 1
ATOM 2624 C C . GLN A 1 326 ? -45.662 -7.949 25.175 1.00 87.69 326 GLN A C 1
ATOM 2626 O O . GLN A 1 326 ? -45.428 -9.154 25.246 1.00 87.69 326 GLN A O 1
ATOM 2631 N N . GLY A 1 327 ? -46.317 -7.418 24.134 1.00 85.56 327 GLY A N 1
ATOM 2632 C CA . GLY A 1 327 ? -46.850 -8.202 23.018 1.00 85.56 327 GLY A CA 1
ATOM 2633 C C . GLY A 1 327 ? -48.040 -9.091 23.393 1.00 85.56 327 GLY A C 1
ATOM 2634 O O . GLY A 1 327 ? -48.339 -10.042 22.673 1.00 85.56 327 GLY A O 1
ATOM 2635 N N . GLN A 1 328 ? -48.707 -8.821 24.520 1.00 87.06 328 GLN A N 1
ATOM 2636 C CA . GLN A 1 328 ? -49.864 -9.598 24.954 1.00 87.06 328 GLN A CA 1
ATOM 2637 C C . GLN A 1 328 ? -51.132 -9.159 24.205 1.00 87.06 328 GLN A C 1
ATOM 2639 O O . GLN A 1 328 ? -51.336 -7.962 23.980 1.00 87.06 328 GLN A O 1
ATOM 2644 N N . PRO A 1 329 ? -52.010 -10.104 23.821 1.00 82.12 329 PRO A N 1
ATOM 2645 C CA . PRO A 1 329 ? -53.286 -9.770 23.207 1.00 82.12 329 PRO A CA 1
ATOM 2646 C C . PRO A 1 329 ? -54.214 -9.102 24.231 1.00 82.12 329 PRO A C 1
ATOM 2648 O O . PRO A 1 329 ? -54.435 -9.635 25.317 1.00 82.12 329 PRO A O 1
ATOM 2651 N N . ILE A 1 330 ? -54.793 -7.955 23.869 1.00 82.19 330 ILE A N 1
ATOM 2652 C CA . ILE A 1 330 ? -55.805 -7.281 24.691 1.00 82.19 330 ILE A CA 1
ATOM 2653 C C . ILE A 1 330 ? -57.166 -7.920 24.411 1.00 82.19 330 ILE A C 1
ATOM 2655 O O . ILE A 1 330 ? -57.583 -8.022 23.256 1.00 82.19 330 ILE A O 1
ATOM 2659 N N . THR A 1 331 ? -57.876 -8.321 25.463 1.00 79.81 331 THR A N 1
ATOM 2660 C CA . THR A 1 331 ? -59.266 -8.786 25.361 1.00 79.81 331 THR A CA 1
ATOM 2661 C C . THR A 1 331 ? -60.218 -7.643 25.696 1.00 79.81 331 THR A C 1
ATOM 2663 O O . THR A 1 331 ? -59.975 -6.870 26.618 1.00 79.81 331 THR A O 1
ATOM 2666 N N . ALA A 1 332 ? -61.279 -7.486 24.901 1.00 76.69 332 ALA A N 1
ATOM 2667 C CA . ALA A 1 332 ? -62.280 -6.454 25.139 1.00 76.69 332 ALA A CA 1
ATOM 2668 C C . ALA A 1 332 ? -63.148 -6.839 26.345 1.00 76.69 332 ALA A C 1
ATOM 2670 O O . ALA A 1 332 ? -63.770 -7.902 26.345 1.00 76.69 332 ALA A O 1
ATOM 2671 N N . GLU A 1 333 ? -63.198 -5.974 27.354 1.00 77.56 333 GLU A N 1
ATOM 2672 C CA . GLU A 1 333 ? -64.054 -6.150 28.527 1.00 77.56 333 GLU A CA 1
ATOM 2673 C C . GLU A 1 333 ? -65.420 -5.488 28.292 1.00 77.56 333 GLU A C 1
ATOM 2675 O O . GLU A 1 333 ? -65.507 -4.376 27.767 1.00 77.56 333 GLU A O 1
ATOM 2680 N N . SER A 1 334 ? -66.500 -6.174 28.674 1.00 78.94 334 SER A N 1
ATOM 2681 C CA . SER A 1 334 ? -67.869 -5.654 28.611 1.00 78.94 334 SER A CA 1
ATOM 2682 C C . SER A 1 334 ? -68.394 -5.366 30.013 1.00 78.94 334 SER A C 1
ATOM 2684 O O . SER A 1 334 ? -68.245 -6.200 30.905 1.00 78.94 334 SER A O 1
ATOM 2686 N N . PHE A 1 335 ? -69.077 -4.238 30.184 1.00 82.25 335 PHE A N 1
ATOM 2687 C CA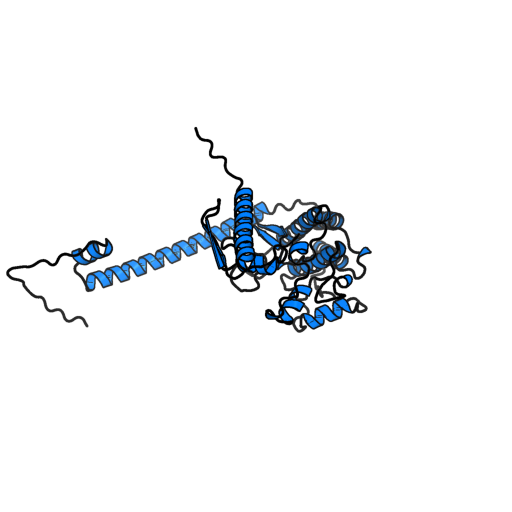 . PHE A 1 335 ? -69.663 -3.827 31.459 1.00 82.25 335 PHE A CA 1
ATOM 2688 C C . PHE A 1 335 ? -71.148 -3.497 31.277 1.00 82.25 335 PHE A C 1
ATOM 2690 O O . PHE A 1 335 ? -71.522 -2.884 30.278 1.00 82.25 335 PHE A O 1
ATOM 2697 N N . ASP A 1 336 ? -71.980 -3.848 32.262 1.00 85.25 336 ASP A N 1
ATOM 2698 C CA . ASP A 1 336 ? -73.436 -3.615 32.226 1.00 85.25 336 ASP A CA 1
ATOM 2699 C C . ASP A 1 336 ? -73.816 -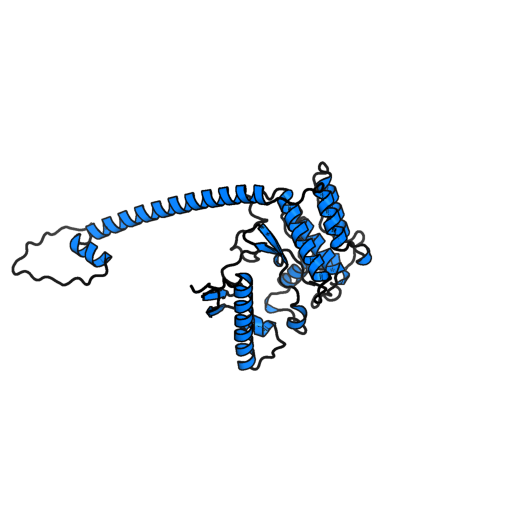2.122 32.318 1.00 85.25 336 ASP A C 1
ATOM 2701 O O . ASP A 1 336 ? -74.915 -1.717 31.945 1.00 85.25 336 ASP A O 1
ATOM 2705 N N . SER A 1 337 ? -72.907 -1.286 32.829 1.00 82.56 337 SER A N 1
ATOM 2706 C CA . SER A 1 337 ? -73.058 0.164 32.974 1.00 82.56 337 SER A CA 1
ATOM 2707 C C . SER A 1 337 ? -71.676 0.812 33.082 1.00 82.56 337 SER A C 1
ATOM 2709 O O . SER A 1 337 ? -70.844 0.345 33.859 1.00 82.56 337 SER A O 1
ATOM 2711 N N . VAL A 1 338 ? -71.434 1.909 32.356 1.00 81.38 338 VAL A N 1
ATOM 2712 C CA . VAL A 1 338 ? -70.155 2.644 32.374 1.00 81.38 338 VAL A CA 1
ATOM 2713 C C . VAL A 1 338 ? -70.360 4.152 32.477 1.00 81.38 338 VAL A C 1
ATOM 2715 O O . VAL A 1 338 ? -71.310 4.704 31.924 1.00 81.38 338 VAL A O 1
ATOM 2718 N N . THR A 1 339 ? -69.424 4.828 33.142 1.00 79.38 339 THR A N 1
ATOM 2719 C CA . THR A 1 339 ? -69.339 6.292 33.157 1.00 79.38 339 THR A CA 1
ATOM 2720 C C . THR A 1 339 ? -68.346 6.733 32.087 1.00 79.38 339 THR A C 1
ATOM 2722 O O . THR A 1 339 ? -67.163 6.410 32.172 1.00 79.38 339 THR A O 1
ATOM 2725 N N . ILE A 1 340 ? -68.818 7.462 31.076 1.00 74.75 340 ILE A N 1
ATOM 2726 C CA . ILE A 1 340 ? -67.982 7.945 29.970 1.00 74.75 340 ILE A CA 1
ATOM 2727 C C . ILE A 1 340 ? -67.441 9.332 30.323 1.00 74.75 340 ILE A C 1
ATOM 2729 O O . ILE A 1 340 ? -68.210 10.265 30.552 1.00 74.75 340 ILE A O 1
ATOM 2733 N N . PHE A 1 341 ? -66.116 9.468 30.352 1.00 68.75 341 PHE A N 1
ATOM 2734 C CA . PHE A 1 341 ? -65.443 10.758 30.467 1.00 68.75 341 PHE A CA 1
ATOM 2735 C C . PHE A 1 341 ? -65.077 11.264 29.070 1.00 68.75 341 PHE A C 1
ATOM 2737 O O . PHE A 1 341 ? -64.287 10.635 28.368 1.00 68.75 341 PHE A O 1
ATOM 2744 N N . PHE A 1 342 ? -65.658 12.393 28.665 1.00 64.50 342 PHE A N 1
ATOM 2745 C CA . PHE A 1 342 ? -65.305 13.063 27.416 1.00 64.50 342 PHE A CA 1
ATOM 2746 C C . PHE A 1 342 ? -64.145 14.025 27.673 1.00 64.50 342 PHE A C 1
ATOM 2748 O O . PHE A 1 342 ? -64.286 14.991 28.420 1.00 64.50 342 PHE A O 1
ATOM 2755 N N . SER A 1 343 ? -63.003 13.741 27.055 1.00 54.59 343 SER A N 1
ATOM 2756 C CA . SER A 1 343 ? -61.828 14.608 27.032 1.00 54.59 343 SER A CA 1
ATOM 2757 C C . SER A 1 343 ? -61.531 14.952 25.582 1.00 54.59 343 SER A C 1
ATOM 2759 O O . SER A 1 343 ? -61.170 14.058 24.818 1.00 54.59 343 SER A O 1
ATOM 2761 N N . ASP A 1 344 ? -61.656 16.224 25.208 1.00 58.00 344 ASP A N 1
ATOM 2762 C CA . ASP A 1 344 ? -61.206 16.693 23.898 1.00 58.00 344 ASP A CA 1
ATOM 2763 C C . ASP A 1 344 ? -59.678 16.594 23.832 1.00 58.00 344 ASP A C 1
ATOM 2765 O O . ASP A 1 344 ? -58.958 17.182 24.643 1.00 58.00 344 ASP A O 1
ATOM 2769 N N . ILE A 1 345 ? -59.184 15.803 22.883 1.00 57.06 345 ILE A N 1
ATOM 2770 C CA . ILE A 1 345 ? -57.765 15.733 22.544 1.00 57.06 345 ILE A CA 1
ATOM 2771 C C . ILE A 1 345 ? -57.525 16.843 21.514 1.00 57.06 345 ILE A C 1
ATOM 2773 O O . ILE A 1 345 ? -57.978 16.718 20.377 1.00 57.06 345 ILE A O 1
ATOM 2777 N N . VAL A 1 346 ? -56.867 17.931 21.930 1.00 46.09 346 VAL A N 1
ATOM 2778 C CA . VAL A 1 346 ? -56.384 19.011 21.043 1.00 46.09 346 VAL A CA 1
ATOM 2779 C C . VAL A 1 346 ? -54.941 18.750 20.648 1.00 46.09 346 VAL A C 1
ATOM 2781 O O . VAL A 1 346 ? -54.138 18.444 21.563 1.00 46.09 346 VAL A O 1
#